Protein AF-A0A7S0P6E7-F1 (afdb_monomer)

pLDDT: mean 93.02, std 6.39, range [59.03, 98.88]

Foldseek 3Di:
DVVCVVVPHDDDDQDFPWDDWDKDWAADPVDPAIDIDTDAGDAGALVSLVVSLVSCLVCVVVAQEDEDAEDDHHNNLCNVVSNQVSCVVPLRHAYEYEYQPSCVNLQQSLNHQEYEYELVSLCVNQVHNDPLSSLVQQLPPRHSQVDQLRKYWYHHPQAWIKIAGNVRWIKTKHFDDADFRHLPCLSVQLVVQLRVQLSVVVVVCVVVVHDDDSVRSSVSSLLSSLLSSLRSRQCRNDPDRDGDPVSSVVRSVVMDMDIDDD

Sequence (262 aa):
EAMLDAVGVPCITQHVASATRVCTTLLSPDVDGGTEVIEPSGIVASDEVDALADAIEERLADFSGVALCGSSPPGAEGLYDKVVSRLGACDACTLLLDGVKQVEEVLSSGRLDVLKLNLMEVKALSRTESAAAAAELLFAEDGALRRRGAVLAITDGPRPALLFSSAQLAWRLHVPAVACVNAIGAGDVCTAIFLYELVRARCRSCQAGETLDEVEAGAQAADAFAWGLAAASARCGHEKPTFEREEVEELRASIRIERLHV

Solvent-accessible surface area (backbone atoms only — not comparable to full-atom values): 14490 Å² total; per-residue (Å²): 103,74,73,40,56,75,71,70,49,88,80,89,81,66,85,62,96,42,68,84,57,59,72,48,75,49,77,48,98,91,45,96,67,69,50,78,50,72,52,77,63,42,65,43,54,64,68,51,42,48,54,40,46,52,60,46,59,80,49,47,87,82,43,57,56,47,76,49,72,55,65,63,47,51,61,33,56,61,46,61,42,53,50,50,62,61,45,70,79,41,88,78,43,44,34,33,40,37,62,83,53,78,39,66,62,50,38,70,61,50,66,32,36,30,46,40,42,42,53,68,55,47,27,66,74,57,75,37,96,43,72,67,62,32,47,55,54,32,50,29,96,86,22,32,28,58,31,89,64,6,33,44,39,33,42,49,82,83,45,60,24,40,38,38,30,55,74,70,45,38,36,38,36,40,58,71,94,65,74,72,65,30,63,79,60,22,66,56,41,20,52,54,42,18,52,51,43,35,43,55,50,54,51,50,34,56,75,71,68,54,80,71,52,56,68,55,42,41,52,50,44,52,53,15,41,43,46,3,52,14,40,16,52,37,23,13,57,26,84,58,102,48,68,57,71,68,54,23,54,56,42,35,74,62,45,47,78,42,80,50,90,120

InterPro domains:
  IPR011611 Carbohydrate kinase PfkB [PF00294] (3-242)
  IPR017583 Tagatose/fructose phosphokinase [PTHR46566] (2-260)
  IPR029056 Ribokinase-like [G3DSA:3.40.1190.20] (1-261)
  IPR029056 Ribokinase-like [SSF53613] (2-258)

Radius of gyration: 18.53 Å; Cα contacts (8 Å, |Δi|>4): 460; chains: 1; bounding box: 48×41×48 Å

Structure (mmCIF, N/CA/C/O backbone):
data_AF-A0A7S0P6E7-F1
#
_entry.id   AF-A0A7S0P6E7-F1
#
loop_
_atom_site.group_PDB
_atom_site.id
_atom_site.type_symbol
_atom_site.label_atom_id
_atom_site.label_alt_id
_atom_site.label_comp_id
_atom_site.label_asym_id
_atom_site.label_entity_id
_atom_site.label_seq_id
_atom_site.pdbx_PDB_ins_code
_atom_site.Cartn_x
_atom_site.Cartn_y
_atom_site.Cartn_z
_atom_site.occupancy
_atom_site.B_iso_or_equiv
_atom_site.auth_seq_id
_atom_site.auth_comp_id
_atom_site.auth_asym_id
_atom_site.auth_atom_id
_atom_site.pdbx_PDB_model_num
ATOM 1 N N . GLU A 1 1 ? -2.643 -13.018 -17.842 1.00 80.94 1 GLU A N 1
ATOM 2 C CA . GLU A 1 1 ? -3.127 -14.319 -17.325 1.00 80.94 1 GLU A CA 1
ATOM 3 C C . GLU A 1 1 ? -2.048 -15.388 -17.308 1.00 80.94 1 GLU A C 1
ATOM 5 O O . GLU A 1 1 ? -1.549 -15.643 -16.227 1.00 80.94 1 GLU A O 1
ATOM 10 N N . ALA A 1 2 ? -1.567 -15.904 -18.449 1.00 86.75 2 ALA A N 1
ATOM 11 C CA . ALA A 1 2 ? -0.604 -17.023 -18.464 1.00 86.75 2 ALA A CA 1
ATOM 12 C C . ALA A 1 2 ? 0.635 -16.851 -17.552 1.00 86.75 2 ALA A C 1
ATOM 14 O O . ALA A 1 2 ? 1.101 -17.818 -16.957 1.00 86.75 2 ALA A O 1
ATOM 15 N N . MET A 1 3 ? 1.164 -15.628 -17.413 1.00 86.81 3 MET A N 1
ATOM 16 C CA . MET A 1 3 ? 2.271 -15.342 -16.486 1.00 86.81 3 MET A CA 1
ATOM 17 C C . MET A 1 3 ? 1.871 -15.447 -15.004 1.00 86.81 3 MET A C 1
ATOM 19 O O . MET A 1 3 ? 2.681 -15.908 -14.209 1.00 86.81 3 MET A O 1
ATOM 23 N N . LEU A 1 4 ? 0.651 -15.037 -14.638 1.00 89.00 4 LEU A N 1
ATOM 24 C CA . LEU A 1 4 ? 0.114 -15.137 -13.274 1.00 89.00 4 LEU A CA 1
ATOM 25 C C . LEU A 1 4 ? -0.245 -16.589 -12.933 1.00 89.00 4 LEU A C 1
ATOM 27 O O . LEU A 1 4 ? 0.097 -17.068 -11.854 1.00 89.00 4 LEU A O 1
ATOM 31 N N . ASP A 1 5 ? -0.835 -17.316 -13.884 1.00 89.44 5 ASP A N 1
ATOM 32 C CA . ASP A 1 5 ? -1.148 -18.739 -13.725 1.00 89.44 5 ASP A CA 1
ATOM 33 C C . ASP A 1 5 ? 0.122 -19.575 -13.529 1.00 89.44 5 ASP A C 1
ATOM 35 O O . ASP A 1 5 ? 0.162 -20.465 -12.681 1.00 89.44 5 ASP A O 1
ATOM 39 N N . ALA A 1 6 ? 1.194 -19.257 -14.266 1.00 90.38 6 ALA A N 1
ATOM 40 C CA . ALA A 1 6 ? 2.481 -19.941 -14.149 1.00 90.38 6 ALA A CA 1
ATOM 41 C C . ALA A 1 6 ? 3.120 -19.809 -12.756 1.00 90.38 6 ALA A C 1
ATOM 43 O O . ALA A 1 6 ? 3.895 -20.678 -12.361 1.00 90.38 6 ALA A O 1
ATOM 44 N N . VAL A 1 7 ? 2.791 -18.747 -12.013 1.00 88.12 7 VAL A N 1
ATOM 45 C CA . VAL A 1 7 ? 3.239 -18.533 -10.626 1.00 88.12 7 VAL A CA 1
ATOM 46 C C . VAL A 1 7 ? 2.155 -18.861 -9.593 1.00 88.12 7 VAL A C 1
ATOM 48 O O . VAL A 1 7 ? 2.354 -18.640 -8.402 1.00 88.12 7 VAL A O 1
ATOM 51 N N . GLY A 1 8 ? 1.018 -19.412 -10.030 1.00 91.50 8 GLY A N 1
ATOM 52 C CA . GLY A 1 8 ? -0.061 -19.866 -9.156 1.00 91.50 8 GLY A CA 1
ATOM 53 C C . GLY A 1 8 ? -0.821 -18.742 -8.453 1.00 91.50 8 GLY A C 1
ATOM 54 O O . GLY A 1 8 ? -1.354 -18.974 -7.370 1.00 91.50 8 GLY A O 1
ATOM 55 N N . VAL A 1 9 ? -0.866 -17.539 -9.034 1.00 90.44 9 VAL A N 1
ATOM 56 C CA . VAL A 1 9 ? -1.622 -16.402 -8.486 1.00 90.44 9 VAL A CA 1
ATOM 57 C C . VAL A 1 9 ? -3.033 -16.408 -9.080 1.00 90.44 9 VAL A C 1
ATOM 59 O O . VAL A 1 9 ? -3.179 -16.139 -10.274 1.00 90.44 9 VAL A O 1
ATOM 62 N N . PRO A 1 10 ? -4.084 -16.687 -8.281 1.00 91.69 10 PRO A N 1
ATOM 63 C CA . PRO A 1 10 ? -5.458 -16.614 -8.759 1.00 91.69 10 PRO A CA 1
ATOM 64 C C . PRO A 1 10 ? -5.792 -15.187 -9.191 1.00 91.69 10 PRO A C 1
ATOM 66 O O . PRO A 1 10 ? -5.456 -14.231 -8.491 1.00 91.69 10 PRO A O 1
ATOM 69 N N . CYS A 1 11 ? -6.482 -15.042 -10.319 1.00 92.31 11 CYS A N 1
ATOM 70 C CA . CYS A 1 11 ? -6.877 -13.742 -10.841 1.00 92.31 11 CYS A CA 1
ATOM 71 C C . CYS A 1 11 ? -8.393 -13.652 -11.042 1.00 92.31 11 CYS A C 1
ATOM 73 O O . CYS A 1 11 ? -9.050 -14.604 -11.460 1.00 92.31 11 CYS A O 1
ATOM 75 N N . ILE A 1 12 ? -8.938 -12.476 -10.738 1.00 91.88 12 ILE A N 1
ATOM 76 C CA . ILE A 1 12 ? -10.228 -12.017 -11.251 1.00 91.88 12 ILE A CA 1
ATOM 77 C C . ILE A 1 12 ? -9.863 -11.068 -12.388 1.00 91.88 12 ILE A C 1
ATOM 79 O O . ILE A 1 12 ? -9.149 -10.091 -12.168 1.00 91.88 12 ILE A O 1
ATOM 83 N N . THR A 1 13 ? -10.241 -11.397 -13.619 1.00 92.56 13 THR A N 1
ATOM 84 C CA . THR A 1 13 ? -9.886 -10.604 -14.801 1.00 92.56 13 THR A CA 1
ATOM 85 C C . THR A 1 13 ? -11.118 -10.376 -15.653 1.00 92.56 13 THR A C 1
ATOM 87 O O . THR A 1 13 ? -11.810 -11.322 -16.019 1.00 92.56 13 THR A O 1
ATOM 90 N N . GLN A 1 14 ? -11.369 -9.109 -15.973 1.00 94.31 14 GLN A N 1
ATOM 91 C CA . GLN A 1 14 ? -12.359 -8.708 -16.957 1.00 94.31 14 GLN A CA 1
ATOM 92 C C . GLN A 1 14 ? -11.635 -8.385 -18.261 1.00 94.31 14 GLN A C 1
ATOM 94 O O . GLN A 1 14 ? -10.800 -7.480 -18.310 1.00 94.31 14 GLN A O 1
ATOM 99 N N . HIS A 1 15 ? -11.946 -9.130 -19.318 1.00 94.81 15 HIS A N 1
ATOM 100 C CA . HIS A 1 15 ? -11.422 -8.827 -20.643 1.00 94.81 15 HIS A CA 1
ATOM 101 C C . HIS A 1 15 ? -12.110 -7.588 -21.208 1.00 94.81 15 HIS A C 1
ATOM 103 O O . HIS A 1 15 ? -13.328 -7.438 -21.098 1.00 94.81 15 HIS A O 1
ATOM 109 N N . VAL A 1 16 ? -11.313 -6.733 -21.837 1.00 95.19 16 VAL A N 1
ATOM 110 C CA . VAL A 1 16 ? -11.762 -5.484 -22.449 1.00 95.19 16 VAL A CA 1
ATOM 111 C C . VAL A 1 16 ? -11.394 -5.461 -23.929 1.00 95.19 16 VAL A C 1
ATOM 113 O O . VAL A 1 16 ? -10.490 -6.181 -24.361 1.00 95.19 16 VAL A O 1
ATOM 116 N N . ALA A 1 17 ? -12.072 -4.632 -24.718 1.00 95.19 17 ALA A N 1
ATOM 117 C CA . ALA A 1 17 ? -11.791 -4.495 -26.148 1.00 95.19 17 ALA A CA 1
ATOM 118 C C . ALA A 1 17 ? -10.399 -3.894 -26.432 1.00 95.19 17 ALA A C 1
ATOM 120 O O . ALA A 1 17 ? -9.771 -4.207 -27.447 1.00 95.19 17 ALA A O 1
ATOM 121 N N . SER A 1 18 ? -9.919 -3.021 -25.544 1.00 95.06 18 SER A N 1
ATOM 122 C CA . SER A 1 18 ? -8.606 -2.381 -25.646 1.00 95.06 18 SER A CA 1
ATOM 123 C C . SER A 1 18 ? -7.460 -3.352 -25.338 1.00 95.06 18 SER A C 1
ATOM 125 O O . SER A 1 18 ? -7.520 -4.136 -24.396 1.00 95.06 18 SER A O 1
ATOM 127 N N . ALA A 1 19 ? -6.363 -3.265 -26.094 1.00 93.88 19 ALA A N 1
ATOM 128 C CA . ALA A 1 19 ? -5.175 -4.067 -25.814 1.00 93.88 19 ALA A CA 1
ATOM 129 C C . ALA A 1 19 ? -4.494 -3.636 -24.502 1.00 93.88 19 ALA A C 1
ATOM 131 O O . ALA A 1 19 ? -4.418 -2.446 -24.183 1.00 93.88 19 ALA A O 1
ATOM 132 N N . THR A 1 20 ? -3.944 -4.603 -23.764 1.00 93.88 20 THR A N 1
ATOM 133 C CA . THR A 1 20 ? -3.060 -4.322 -22.628 1.00 93.88 20 THR A CA 1
ATOM 134 C C . THR A 1 20 ? -1.811 -3.597 -23.126 1.00 93.88 20 THR A C 1
ATOM 136 O O . THR A 1 20 ? -1.111 -4.104 -24.001 1.00 93.88 20 THR A O 1
ATOM 139 N N . ARG A 1 21 ? -1.534 -2.417 -22.563 1.00 94.50 21 ARG A N 1
ATOM 140 C CA . ARG A 1 21 ? -0.343 -1.623 -22.892 1.00 94.50 21 ARG A CA 1
ATOM 141 C C . ARG A 1 21 ? 0.952 -2.367 -22.566 1.00 94.50 21 ARG A C 1
ATOM 143 O O . ARG A 1 21 ? 0.992 -3.173 -21.634 1.00 94.50 21 ARG A O 1
ATOM 150 N N . VAL A 1 22 ? 2.030 -2.004 -23.250 1.00 93.50 22 VAL A N 1
ATOM 151 C CA . VAL A 1 22 ? 3.382 -2.459 -22.925 1.00 93.50 22 VAL A CA 1
ATOM 152 C C . VAL A 1 22 ? 4.164 -1.341 -22.232 1.00 93.50 22 VAL A C 1
ATOM 154 O O . VAL A 1 22 ? 4.230 -0.205 -22.701 1.00 93.50 22 VAL A O 1
ATOM 157 N N . CYS A 1 23 ? 4.791 -1.676 -21.106 1.00 91.31 23 CYS A N 1
ATOM 158 C CA . CYS A 1 23 ? 5.804 -0.838 -20.470 1.00 91.31 23 CYS A CA 1
ATOM 159 C C . CYS A 1 23 ? 7.173 -1.466 -20.730 1.00 91.31 23 CYS A C 1
ATOM 161 O O . CYS A 1 23 ? 7.409 -2.613 -20.353 1.00 91.31 23 CYS A O 1
ATOM 163 N N . THR A 1 24 ? 8.070 -0.726 -21.378 1.00 90.44 24 THR A N 1
ATOM 164 C CA . THR A 1 24 ? 9.441 -1.179 -21.637 1.00 90.44 24 THR A CA 1
ATOM 165 C C . THR A 1 24 ? 10.395 -0.500 -20.667 1.00 90.44 24 THR A C 1
ATOM 167 O O . THR A 1 24 ? 10.563 0.717 -20.713 1.00 90.44 24 THR A O 1
ATOM 170 N N . THR A 1 25 ? 11.051 -1.289 -19.820 1.00 85.56 25 THR A N 1
ATOM 171 C CA . THR A 1 25 ? 12.130 -0.818 -18.948 1.00 85.56 25 THR A CA 1
ATOM 172 C C . THR A 1 25 ? 13.480 -1.068 -19.611 1.00 85.56 25 THR A C 1
ATOM 174 O O . THR A 1 25 ? 13.831 -2.205 -19.921 1.00 85.56 25 THR A O 1
ATOM 177 N N . LEU A 1 26 ? 14.255 -0.004 -19.794 1.00 84.94 26 LEU A N 1
ATOM 178 C CA . LEU A 1 26 ? 15.626 -0.051 -20.283 1.00 84.94 26 LEU A CA 1
ATOM 179 C C . LEU A 1 26 ? 16.580 0.030 -19.087 1.00 84.94 26 LEU A C 1
ATOM 181 O O . LEU A 1 26 ? 16.618 1.048 -18.392 1.00 84.94 26 LEU A O 1
ATOM 185 N N . LEU A 1 27 ? 17.331 -1.047 -18.859 1.00 81.19 27 LEU A N 1
ATOM 186 C CA . LEU A 1 27 ? 18.362 -1.144 -17.826 1.00 81.19 27 LEU A CA 1
ATOM 187 C C . LEU A 1 27 ? 19.746 -1.051 -18.477 1.00 81.19 27 LEU A C 1
ATOM 189 O O . LEU A 1 27 ? 19.975 -1.641 -19.534 1.00 81.19 27 LEU A O 1
ATOM 193 N N . SER A 1 28 ? 20.665 -0.320 -17.848 1.00 82.25 28 SER A N 1
ATOM 194 C CA . SER A 1 28 ? 22.065 -0.224 -18.268 1.00 82.25 28 SER A CA 1
ATOM 195 C C . SER A 1 28 ? 22.974 -0.433 -17.058 1.00 82.25 28 SER A C 1
ATOM 197 O O . SER A 1 28 ? 22.719 0.178 -16.025 1.00 82.25 28 SER A O 1
ATOM 199 N N . PRO A 1 29 ? 24.044 -1.239 -17.158 1.00 76.44 29 PRO A N 1
ATOM 200 C CA . PRO A 1 29 ? 25.005 -1.391 -16.067 1.00 76.44 29 PRO A CA 1
ATOM 201 C C . PRO A 1 29 ? 25.841 -0.123 -15.822 1.00 76.44 29 PRO A C 1
ATOM 203 O O . PRO A 1 29 ? 26.411 0.025 -14.747 1.00 76.44 29 PRO A O 1
ATOM 206 N N . ASP A 1 30 ? 25.913 0.783 -16.804 1.00 81.50 30 ASP A N 1
ATOM 207 C CA . ASP A 1 30 ? 26.740 1.998 -16.752 1.00 81.50 30 ASP A CA 1
ATOM 208 C C . ASP A 1 30 ? 25.962 3.249 -16.298 1.00 81.50 30 ASP A C 1
ATOM 210 O O . ASP A 1 30 ? 26.532 4.339 -16.212 1.00 81.50 30 ASP A O 1
ATOM 214 N N . VAL A 1 31 ? 24.651 3.127 -16.063 1.00 73.69 31 VAL A N 1
ATOM 215 C CA . VAL A 1 31 ? 23.780 4.236 -15.653 1.00 73.69 31 VAL A CA 1
ATOM 216 C C . VAL A 1 31 ? 22.973 3.803 -14.442 1.00 73.69 31 VAL A C 1
ATOM 218 O O . VAL A 1 31 ? 22.249 2.814 -14.503 1.00 73.69 31 VAL A O 1
ATOM 221 N N . ASP A 1 32 ? 23.060 4.572 -13.359 1.00 68.19 32 ASP A N 1
ATOM 222 C CA . ASP A 1 32 ? 22.234 4.332 -12.181 1.00 68.19 32 ASP A CA 1
ATOM 223 C C . ASP A 1 32 ? 20.747 4.536 -12.521 1.00 68.19 32 ASP A C 1
ATOM 225 O O . ASP A 1 32 ? 20.331 5.605 -12.979 1.00 68.19 32 ASP A O 1
ATOM 229 N N . GLY A 1 33 ? 19.937 3.509 -12.259 1.00 68.44 33 GLY A N 1
ATOM 230 C CA . GLY A 1 33 ? 18.489 3.519 -12.472 1.00 68.44 33 GLY A CA 1
ATOM 231 C C . GLY A 1 33 ? 18.026 2.896 -13.797 1.00 68.44 33 GLY A C 1
ATOM 232 O O . GLY A 1 33 ? 18.798 2.317 -14.555 1.00 68.44 33 GLY A O 1
ATOM 233 N N . GLY A 1 34 ? 16.717 2.984 -14.055 1.00 77.56 34 GLY A N 1
ATOM 234 C CA . GLY A 1 34 ? 16.075 2.485 -15.274 1.00 77.56 34 GLY A CA 1
ATOM 235 C C . GLY A 1 34 ? 15.306 3.589 -15.996 1.00 77.56 34 GLY A C 1
ATOM 236 O O . GLY A 1 34 ? 14.763 4.490 -15.359 1.00 77.56 34 GLY A O 1
ATOM 237 N N . THR A 1 35 ? 15.253 3.528 -17.328 1.00 84.25 35 THR A N 1
ATOM 238 C CA . THR A 1 35 ? 14.373 4.392 -18.137 1.00 84.25 35 THR A CA 1
ATOM 239 C C . THR A 1 35 ? 13.127 3.613 -18.534 1.00 84.25 35 THR A C 1
ATOM 241 O O . THR A 1 35 ? 13.242 2.527 -19.097 1.00 84.25 35 THR A O 1
ATOM 244 N N . GLU A 1 36 ? 11.943 4.168 -18.285 1.00 86.94 36 GLU A N 1
ATOM 245 C CA . GLU A 1 36 ? 10.673 3.541 -18.656 1.00 86.94 36 GLU A CA 1
ATOM 246 C C . GLU A 1 36 ? 10.039 4.227 -19.867 1.00 86.94 36 GLU A C 1
ATOM 248 O O . GLU A 1 36 ? 9.848 5.444 -19.896 1.00 86.94 36 GLU A O 1
ATOM 253 N N . VAL A 1 37 ? 9.677 3.424 -20.865 1.00 91.38 37 VAL A N 1
ATOM 254 C CA . VAL A 1 37 ? 8.839 3.828 -21.995 1.00 91.38 37 VAL A CA 1
ATOM 255 C C . VAL A 1 37 ? 7.470 3.190 -21.798 1.00 91.38 37 VAL A C 1
ATOM 257 O O . VAL A 1 37 ? 7.318 1.976 -21.929 1.00 91.38 37 VAL A O 1
ATOM 260 N N . ILE A 1 38 ? 6.489 4.013 -21.434 1.00 91.94 38 ILE A N 1
ATOM 261 C CA . ILE A 1 38 ? 5.144 3.582 -21.041 1.00 91.94 38 ILE A CA 1
ATOM 262 C C . ILE A 1 38 ? 4.177 3.897 -22.183 1.00 91.94 38 ILE A C 1
ATOM 264 O O . ILE A 1 38 ? 3.951 5.068 -22.497 1.00 91.94 38 ILE A O 1
ATOM 268 N N . GLU A 1 39 ? 3.586 2.870 -22.791 1.00 94.00 39 GLU A N 1
ATOM 269 C CA . GLU A 1 39 ? 2.498 3.069 -23.748 1.00 94.00 39 GLU A CA 1
ATOM 270 C C . GLU A 1 39 ? 1.240 3.627 -23.054 1.00 94.00 39 GLU A C 1
ATOM 272 O O . GLU A 1 39 ? 0.955 3.303 -21.892 1.00 94.00 39 GLU A O 1
ATOM 277 N N . PRO A 1 40 ? 0.449 4.470 -23.740 1.00 91.56 40 PRO A N 1
ATOM 278 C CA . PRO A 1 40 ? -0.834 4.898 -23.207 1.00 91.56 40 PRO A CA 1
ATOM 279 C C . PRO A 1 40 ? -1.783 3.699 -23.086 1.00 91.56 40 PRO A C 1
ATOM 281 O O . PRO A 1 40 ? -1.838 2.840 -23.964 1.00 91.56 40 PRO A O 1
ATOM 284 N N . SER A 1 41 ? -2.558 3.655 -22.004 1.00 93.81 41 SER A N 1
ATOM 285 C CA . SER A 1 41 ? -3.641 2.678 -21.872 1.00 93.81 41 SER A CA 1
ATOM 286 C C . SER A 1 41 ? -4.767 2.993 -22.859 1.00 93.81 41 SER A C 1
ATOM 288 O O . SER A 1 41 ? -5.080 4.163 -23.091 1.00 93.81 41 SER A O 1
ATOM 290 N N . GLY A 1 42 ? -5.399 1.954 -23.410 1.00 94.19 42 GLY A N 1
ATOM 291 C CA . GLY A 1 42 ? -6.646 2.108 -24.157 1.00 94.19 42 GLY A CA 1
ATOM 292 C C . GLY A 1 42 ? -7.813 2.526 -23.256 1.00 94.19 42 GLY A C 1
ATOM 293 O O . GLY A 1 42 ? -7.730 2.425 -22.031 1.00 94.19 42 GLY A O 1
ATOM 294 N N . ILE A 1 43 ? -8.893 3.005 -23.876 1.00 96.12 43 ILE A N 1
ATOM 295 C CA . ILE A 1 43 ? -10.126 3.372 -23.170 1.00 96.12 43 ILE A CA 1
ATOM 296 C C . ILE A 1 43 ? -10.870 2.092 -22.776 1.00 96.12 43 ILE A C 1
ATOM 298 O O . ILE A 1 43 ? -10.973 1.167 -23.586 1.00 96.12 43 ILE A O 1
ATOM 302 N N . VAL A 1 44 ? -11.385 2.059 -21.551 1.00 97.12 44 VAL A N 1
ATOM 303 C CA . VAL A 1 44 ? -12.243 0.992 -21.025 1.00 97.12 44 VAL A CA 1
ATOM 304 C C . VAL A 1 44 ? -13.694 1.469 -21.043 1.00 97.12 44 VAL A C 1
ATOM 306 O O . VAL A 1 44 ? -13.977 2.618 -20.698 1.00 97.12 44 VAL A O 1
ATOM 309 N N . ALA A 1 45 ? -14.612 0.619 -21.493 1.00 96.69 45 ALA A N 1
ATOM 310 C CA . ALA A 1 45 ? -16.031 0.942 -21.538 1.00 96.69 45 ALA A CA 1
ATOM 311 C C . ALA A 1 45 ? -16.685 0.796 -20.152 1.00 96.69 45 ALA A C 1
ATOM 313 O O . ALA A 1 45 ? -16.238 0.024 -19.308 1.00 96.69 45 ALA A O 1
ATOM 314 N N . SER A 1 46 ? -17.761 1.546 -19.898 1.00 95.50 46 SER A N 1
ATOM 315 C CA . SER A 1 46 ? -18.412 1.551 -18.577 1.00 95.50 46 SER A CA 1
ATOM 316 C C . SER A 1 46 ? -18.960 0.180 -18.174 1.00 95.50 46 SER A C 1
ATOM 318 O O . SER A 1 46 ? -18.893 -0.173 -17.004 1.00 95.50 46 SER A O 1
ATOM 320 N N . ASP A 1 47 ? -19.495 -0.585 -19.124 1.00 96.06 47 ASP A N 1
ATOM 321 C CA . ASP A 1 47 ? -20.013 -1.937 -18.898 1.00 96.06 47 ASP A CA 1
ATOM 322 C C . ASP A 1 47 ? -18.894 -2.936 -18.572 1.00 96.06 47 ASP A C 1
ATOM 324 O O . ASP A 1 47 ? -19.077 -3.818 -17.738 1.00 96.06 47 ASP A O 1
ATOM 328 N N . GLU A 1 48 ? -17.709 -2.761 -19.161 1.00 96.56 48 GLU A N 1
ATOM 329 C CA . GLU A 1 48 ? -16.507 -3.514 -18.790 1.00 96.56 48 GLU A CA 1
ATOM 330 C C . GLU A 1 48 ? -16.055 -3.184 -17.355 1.00 96.56 48 GLU A C 1
ATOM 332 O O . GLU A 1 48 ? -15.670 -4.076 -16.601 1.00 96.56 48 GLU A O 1
ATOM 337 N N . VAL A 1 49 ? -16.131 -1.916 -16.938 1.00 95.88 49 VAL A N 1
ATOM 338 C CA . VAL A 1 49 ? -15.833 -1.515 -15.550 1.00 95.88 49 VAL A CA 1
ATOM 339 C C . VAL A 1 49 ? -16.838 -2.124 -14.575 1.00 95.88 49 VAL A C 1
ATOM 341 O O . VAL A 1 49 ? -16.438 -2.637 -13.528 1.00 95.88 49 VAL A O 1
ATOM 344 N N . ASP A 1 50 ? -18.127 -2.077 -14.917 1.00 94.94 50 ASP A N 1
ATOM 345 C CA . ASP A 1 50 ? -19.203 -2.645 -14.103 1.00 94.94 50 ASP A CA 1
ATOM 346 C C . ASP A 1 50 ? -19.024 -4.158 -13.931 1.00 94.94 50 ASP A C 1
ATOM 348 O O . ASP A 1 50 ? -19.062 -4.652 -12.807 1.00 94.94 50 ASP A O 1
ATOM 352 N N . ALA A 1 51 ? -18.704 -4.879 -15.008 1.00 95.81 51 ALA A N 1
ATOM 353 C CA . ALA A 1 51 ? -18.468 -6.319 -14.953 1.00 95.81 51 ALA A CA 1
ATOM 354 C C . ALA A 1 51 ? -17.299 -6.704 -14.024 1.00 95.81 51 ALA A C 1
ATOM 356 O O . ALA A 1 51 ? -17.396 -7.682 -13.280 1.00 95.81 51 ALA A O 1
ATOM 357 N N . LEU A 1 52 ? -16.207 -5.926 -14.013 1.00 95.69 52 LEU A N 1
ATOM 358 C CA . LEU A 1 52 ? -15.108 -6.156 -13.069 1.00 95.69 52 LEU A CA 1
ATOM 359 C C . LEU A 1 52 ? -15.529 -5.864 -11.623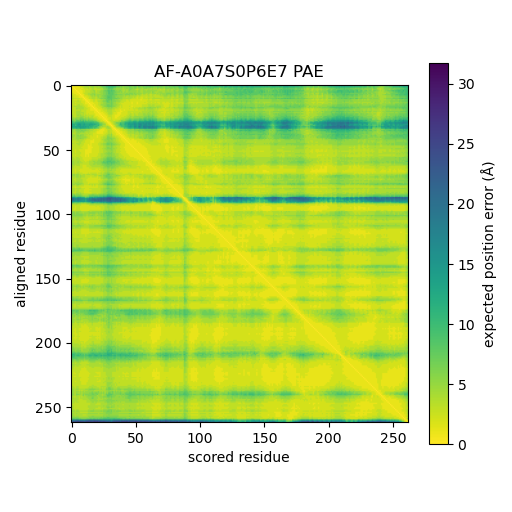 1.00 95.69 52 LEU A C 1
ATOM 361 O O . LEU A 1 52 ? -15.160 -6.612 -10.718 1.00 95.69 52 LEU A O 1
ATOM 365 N N . ALA A 1 53 ? -16.281 -4.785 -11.398 1.00 94.06 53 ALA A N 1
ATOM 366 C CA . ALA A 1 53 ? -16.761 -4.424 -10.069 1.00 94.06 53 ALA A CA 1
ATOM 367 C C . ALA A 1 53 ? -17.691 -5.504 -9.489 1.00 94.06 53 ALA A C 1
ATOM 369 O O . ALA A 1 53 ? -17.508 -5.893 -8.334 1.00 94.06 53 ALA A O 1
ATOM 370 N N . ASP A 1 54 ? -18.609 -6.037 -10.297 1.00 94.12 54 ASP A N 1
ATOM 371 C CA . ASP A 1 54 ? -19.515 -7.122 -9.905 1.00 94.12 54 ASP A CA 1
ATOM 372 C C . ASP A 1 54 ? -18.730 -8.408 -9.578 1.00 94.12 54 ASP A C 1
ATOM 374 O O . ASP A 1 54 ? -18.946 -9.031 -8.538 1.00 94.12 54 ASP A O 1
ATOM 378 N N . ALA A 1 55 ? -17.734 -8.767 -10.398 1.00 94.62 55 ALA A N 1
ATOM 379 C CA . ALA A 1 55 ? -16.884 -9.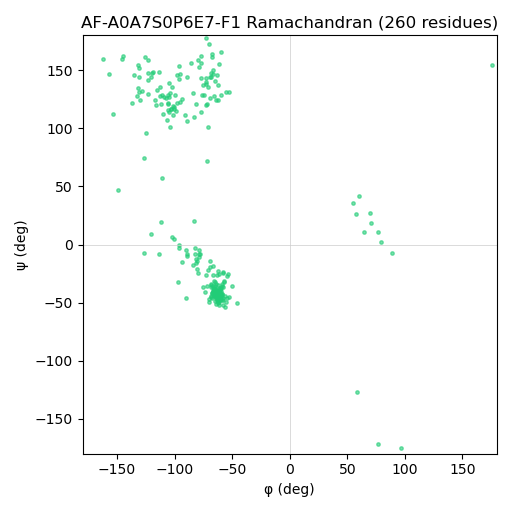934 -10.146 1.00 94.62 55 ALA A CA 1
ATOM 380 C C . ALA A 1 55 ? -16.042 -9.805 -8.859 1.00 94.62 55 ALA A C 1
ATOM 382 O O . ALA A 1 55 ? -15.782 -10.800 -8.176 1.00 94.62 55 ALA A O 1
ATOM 383 N N . ILE A 1 56 ? -15.605 -8.588 -8.515 1.00 93.00 56 ILE A N 1
ATOM 384 C CA . ILE A 1 56 ? -14.935 -8.305 -7.238 1.00 93.00 56 ILE A CA 1
ATOM 385 C C . ILE A 1 56 ? -15.927 -8.446 -6.079 1.00 93.00 56 ILE A C 1
ATOM 387 O O . ILE A 1 56 ? -15.594 -9.071 -5.071 1.00 93.00 56 ILE A O 1
ATOM 391 N N . GLU A 1 57 ? -17.137 -7.895 -6.213 1.00 90.19 57 GLU A N 1
ATOM 392 C CA . GLU A 1 57 ? -18.182 -7.940 -5.185 1.00 90.19 57 GLU A CA 1
ATOM 393 C C . GLU A 1 57 ? -18.523 -9.379 -4.775 1.00 90.19 57 GLU A C 1
ATOM 395 O O . GLU A 1 57 ? -18.558 -9.677 -3.580 1.00 90.19 57 GLU A O 1
ATOM 400 N N . GLU A 1 58 ? -18.669 -10.291 -5.740 1.00 91.75 58 GLU A N 1
ATOM 401 C CA . GLU A 1 58 ? -18.971 -11.710 -5.492 1.00 91.75 58 GLU A CA 1
ATOM 402 C C . GLU A 1 58 ? -17.942 -12.419 -4.599 1.00 91.75 58 GLU A C 1
ATOM 404 O O . GLU A 1 58 ? -18.256 -13.423 -3.956 1.00 91.75 58 GLU A O 1
ATOM 409 N N . ARG A 1 59 ? -16.704 -11.919 -4.563 1.00 90.94 59 ARG A N 1
ATOM 410 C CA . ARG A 1 59 ? -15.576 -12.546 -3.861 1.00 90.94 59 ARG A CA 1
ATOM 411 C C . ARG A 1 59 ? -15.081 -11.733 -2.677 1.00 90.94 59 ARG A C 1
ATOM 413 O O . ARG A 1 59 ? -14.262 -12.225 -1.911 1.00 90.94 59 ARG A O 1
ATOM 420 N N . LEU A 1 60 ? -15.575 -10.511 -2.493 1.00 88.31 60 LEU A N 1
ATOM 421 C CA . LEU A 1 60 ? -15.050 -9.561 -1.513 1.00 88.31 60 LEU A CA 1
ATOM 422 C C . LEU A 1 60 ? -15.106 -10.095 -0.074 1.00 88.31 60 LEU A C 1
ATOM 424 O O . LEU A 1 60 ? -14.206 -9.832 0.719 1.00 88.31 60 LEU A O 1
ATOM 428 N N . ALA A 1 61 ? -16.133 -10.888 0.244 1.00 87.94 61 ALA A N 1
ATOM 429 C CA . ALA A 1 61 ? -16.302 -11.522 1.551 1.00 87.94 61 ALA A CA 1
ATOM 430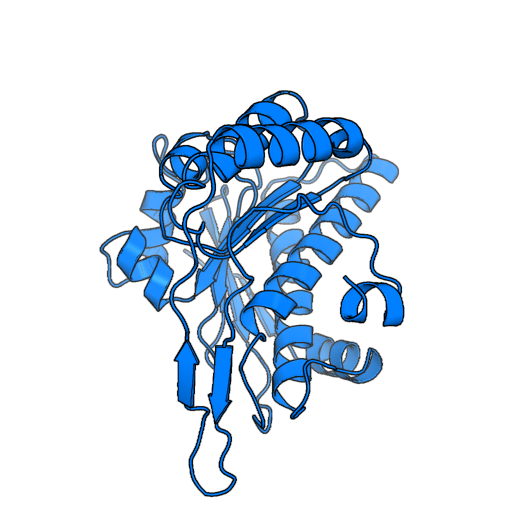 C C . ALA A 1 61 ? -15.232 -12.585 1.873 1.00 87.94 61 ALA A C 1
ATOM 432 O O . ALA A 1 61 ? -15.034 -12.902 3.046 1.00 87.94 61 ALA A O 1
ATOM 433 N N . ASP A 1 62 ? -14.524 -13.105 0.865 1.00 90.25 62 ASP A N 1
ATOM 434 C CA . ASP A 1 62 ? -13.438 -14.076 1.041 1.00 90.25 62 ASP A CA 1
ATOM 435 C C . ASP A 1 62 ? -12.123 -13.407 1.494 1.00 90.25 62 ASP A C 1
ATOM 437 O O . ASP A 1 62 ? -11.170 -14.099 1.863 1.00 90.25 62 ASP A O 1
ATOM 441 N N . PHE A 1 63 ? -12.043 -12.070 1.459 1.00 92.00 63 PHE A N 1
ATOM 442 C CA . PHE A 1 63 ? -10.808 -11.321 1.686 1.00 92.00 63 PHE A CA 1
ATOM 443 C C . PHE A 1 63 ? -10.854 -10.457 2.949 1.00 92.00 63 PHE A C 1
ATOM 445 O O . PHE A 1 63 ? -11.757 -9.652 3.169 1.00 92.00 63 PHE A O 1
ATOM 452 N N . SER A 1 64 ? -9.786 -10.543 3.741 1.00 93.88 64 SER A N 1
ATOM 453 C CA . SER A 1 64 ? -9.586 -9.703 4.931 1.00 93.88 64 SER A CA 1
ATOM 454 C C . SER A 1 64 ? -8.844 -8.391 4.638 1.00 93.88 64 SER A C 1
ATOM 456 O O . SER A 1 64 ? -8.675 -7.563 5.535 1.00 93.88 64 SER A O 1
ATOM 458 N N . GLY A 1 65 ? -8.386 -8.183 3.401 1.00 95.62 65 GLY A N 1
ATOM 459 C CA . GLY A 1 65 ? -7.743 -6.944 2.978 1.00 95.62 65 GLY A CA 1
ATOM 460 C C . GLY A 1 65 ? -7.807 -6.726 1.471 1.00 95.62 65 GLY A C 1
ATOM 461 O O . GLY A 1 65 ? -7.748 -7.683 0.702 1.00 95.62 65 GLY A O 1
ATOM 462 N N . VAL A 1 66 ? -7.904 -5.459 1.069 1.00 96.31 66 VAL A N 1
ATOM 463 C CA . VAL A 1 66 ? -7.939 -4.997 -0.322 1.00 96.31 66 VAL A CA 1
ATOM 464 C C . VAL A 1 66 ? -6.940 -3.857 -0.488 1.00 96.31 66 VAL A C 1
ATOM 466 O O . VAL A 1 66 ? -6.937 -2.914 0.302 1.00 96.31 66 VAL A O 1
ATOM 469 N N . ALA A 1 67 ? -6.110 -3.936 -1.528 1.00 97.56 67 ALA A N 1
ATOM 470 C CA . ALA A 1 67 ? -5.238 -2.848 -1.956 1.00 97.56 67 ALA A CA 1
ATOM 471 C C . ALA A 1 67 ? -5.723 -2.291 -3.299 1.00 97.56 67 ALA A C 1
ATOM 473 O O . ALA A 1 67 ? -5.922 -3.050 -4.248 1.00 97.56 67 ALA A O 1
ATOM 474 N N . LEU A 1 68 ? -5.892 -0.974 -3.377 1.00 97.31 68 LEU A N 1
ATOM 475 C CA . LEU A 1 68 ? -6.132 -0.241 -4.618 1.00 97.31 68 LEU A CA 1
ATOM 476 C C . LEU A 1 68 ? -4.807 0.401 -5.040 1.00 97.31 68 LEU A C 1
ATOM 478 O O . LEU A 1 68 ? -4.311 1.285 -4.341 1.00 97.31 68 LEU A O 1
ATOM 482 N N . CYS A 1 69 ? -4.215 -0.071 -6.139 1.00 96.25 69 CYS A N 1
ATOM 483 C CA . CYS A 1 69 ? -2.835 0.257 -6.505 1.00 96.25 69 CYS A CA 1
ATOM 484 C C . CYS A 1 69 ? -2.735 0.884 -7.896 1.00 96.25 69 CYS A C 1
ATOM 486 O O . CYS A 1 69 ? -3.198 0.318 -8.886 1.00 96.25 69 CYS A O 1
ATOM 488 N N . GLY A 1 70 ? -2.050 2.020 -7.987 1.00 92.75 70 GLY A N 1
ATOM 489 C CA . GLY A 1 70 ? -1.827 2.727 -9.242 1.00 92.75 70 GLY A CA 1
ATOM 490 C C . GLY A 1 70 ? -3.047 3.511 -9.730 1.00 92.75 70 GLY A C 1
ATOM 491 O O . GLY A 1 70 ? -4.036 3.692 -9.021 1.00 92.75 70 GLY A O 1
ATOM 492 N N . SER A 1 71 ? -2.944 4.024 -10.957 1.00 90.81 71 SER A N 1
ATOM 493 C CA . SER A 1 71 ? -3.979 4.838 -11.602 1.00 90.81 71 SER A CA 1
ATOM 494 C C . SER A 1 71 ? -4.882 4.013 -12.514 1.00 90.81 71 SER A C 1
ATOM 496 O O . SER A 1 71 ? -4.376 3.188 -13.282 1.00 90.81 71 SER A O 1
ATOM 498 N N . SER A 1 72 ? -6.174 4.335 -12.537 1.00 92.06 72 SER A N 1
ATOM 499 C CA . SER A 1 72 ? -7.110 3.764 -13.506 1.00 92.06 72 SER A CA 1
ATOM 500 C C . SER A 1 72 ? -6.759 4.141 -14.954 1.00 92.06 72 SER A C 1
ATOM 502 O O . SER A 1 72 ? -6.255 5.242 -15.214 1.00 92.06 72 SER A O 1
ATOM 504 N N . PRO A 1 73 ? -6.996 3.240 -15.926 1.00 93.56 73 PRO A N 1
ATOM 505 C CA . PRO A 1 73 ? -6.966 3.607 -17.334 1.00 93.56 73 PRO A CA 1
ATOM 506 C C . PRO A 1 73 ? -8.136 4.548 -17.678 1.00 93.56 73 PRO A C 1
ATOM 508 O O . PRO A 1 73 ? -9.127 4.586 -16.942 1.00 93.56 73 PRO A O 1
ATOM 511 N N . PRO A 1 74 ? -8.053 5.279 -18.806 1.00 94.38 74 PRO A N 1
ATOM 512 C CA . PRO A 1 74 ? -9.145 6.130 -19.267 1.00 94.38 74 PRO A CA 1
ATOM 513 C C . PRO A 1 74 ? -10.474 5.365 -19.360 1.00 94.38 74 PRO A C 1
ATOM 515 O O . PRO A 1 74 ? -10.521 4.291 -19.960 1.00 94.38 74 PRO A O 1
ATOM 518 N N . GLY A 1 75 ? -11.547 5.923 -18.802 1.00 95.06 75 GLY A N 1
ATOM 519 C CA . GLY A 1 75 ? -12.881 5.308 -18.772 1.00 95.06 75 GLY A CA 1
ATOM 520 C C . GLY A 1 75 ? -13.149 4.406 -17.560 1.00 95.06 75 GLY A C 1
ATOM 521 O O . GLY A 1 75 ? -14.291 3.999 -17.356 1.00 95.06 75 GLY A O 1
ATOM 522 N N . ALA A 1 76 ? -12.136 4.127 -16.728 1.00 95.38 76 ALA A N 1
ATOM 523 C CA . ALA A 1 76 ? -12.252 3.319 -15.509 1.00 95.38 76 ALA A CA 1
ATOM 524 C C . ALA A 1 76 ? -12.049 4.119 -14.208 1.00 95.38 76 ALA A C 1
ATOM 526 O O . ALA A 1 76 ? -11.778 3.545 -13.150 1.00 95.38 76 ALA A O 1
ATOM 527 N N . GLU A 1 77 ? -12.186 5.443 -14.258 1.00 92.44 77 GLU A N 1
ATOM 528 C CA . GLU A 1 77 ? -12.001 6.348 -13.115 1.00 92.44 77 GLU A CA 1
ATOM 529 C C . GLU A 1 77 ? -12.921 5.985 -11.931 1.00 92.44 77 GLU A C 1
ATOM 531 O O . GLU A 1 77 ? -12.536 6.123 -10.775 1.00 92.44 77 GLU A O 1
ATOM 536 N N . GLY A 1 78 ? -14.122 5.465 -12.208 1.00 91.44 78 GLY A N 1
ATOM 537 C CA . GLY A 1 78 ? -15.102 5.072 -11.188 1.00 91.44 78 GLY A CA 1
ATOM 538 C C . GLY A 1 78 ? -14.895 3.683 -10.569 1.00 91.44 78 GLY A C 1
ATOM 539 O O . GLY A 1 78 ? -15.668 3.300 -9.693 1.00 91.44 78 GLY A O 1
ATOM 540 N N . LEU A 1 79 ? -13.900 2.899 -11.008 1.00 94.50 79 LEU A N 1
ATOM 541 C CA . LEU A 1 79 ? -13.713 1.523 -10.523 1.00 94.50 79 LEU A CA 1
ATOM 542 C C . LEU A 1 79 ? -13.437 1.479 -9.015 1.00 94.50 79 LEU A C 1
ATOM 544 O O . LEU A 1 79 ? -14.044 0.692 -8.292 1.00 94.50 79 LEU A O 1
ATOM 548 N N . TYR A 1 80 ? -12.532 2.330 -8.531 1.00 95.12 80 TYR A N 1
ATOM 549 C CA . TYR A 1 80 ? -12.164 2.348 -7.116 1.00 95.12 80 TYR A CA 1
ATOM 550 C C . TYR A 1 80 ? -13.319 2.794 -6.222 1.00 95.12 80 TYR A C 1
ATOM 552 O O . TYR A 1 80 ? -13.534 2.179 -5.182 1.00 95.12 80 TYR A O 1
ATOM 560 N N . ASP A 1 81 ? -14.102 3.787 -6.646 1.00 92.00 81 ASP A N 1
ATOM 561 C CA . ASP A 1 81 ? -15.320 4.198 -5.939 1.00 92.00 81 ASP A CA 1
ATOM 562 C C . ASP A 1 81 ? -16.303 3.024 -5.798 1.00 92.00 81 ASP A C 1
ATOM 564 O O . ASP A 1 81 ? -16.732 2.689 -4.692 1.00 92.00 81 ASP A O 1
ATOM 568 N N . LYS A 1 82 ? -16.561 2.291 -6.892 1.00 92.19 82 LYS A N 1
ATOM 569 C CA . LYS A 1 82 ? -17.413 1.092 -6.854 1.00 92.19 82 LYS A CA 1
ATOM 570 C C . LYS A 1 82 ? -16.910 0.082 -5.821 1.00 92.19 82 LYS A C 1
ATOM 572 O O . LYS A 1 82 ? -17.695 -0.322 -4.964 1.00 92.19 82 LYS A O 1
ATOM 577 N N . VAL A 1 83 ? -15.620 -0.263 -5.829 1.00 92.12 83 VAL A N 1
ATOM 578 C CA . VAL A 1 83 ? -15.036 -1.208 -4.857 1.00 92.12 83 VAL A CA 1
ATOM 579 C C . VAL A 1 83 ? -15.174 -0.698 -3.417 1.00 92.12 83 VAL A C 1
ATOM 581 O O . VAL A 1 83 ? -15.600 -1.443 -2.532 1.00 92.12 83 VAL A O 1
ATOM 584 N N . VAL A 1 84 ? -14.873 0.578 -3.166 1.00 92.25 84 VAL A N 1
ATOM 585 C CA . VAL A 1 84 ? -14.972 1.182 -1.829 1.00 92.25 84 VAL A CA 1
ATOM 586 C C . VAL A 1 84 ? -16.414 1.215 -1.327 1.00 92.25 84 VAL A C 1
ATOM 588 O O . VAL A 1 84 ? -16.659 0.883 -0.166 1.00 92.25 84 VAL A O 1
ATOM 591 N N . SER A 1 85 ? -17.380 1.527 -2.194 1.00 89.56 85 SER A N 1
ATOM 592 C CA . SER A 1 85 ? -18.805 1.517 -1.847 1.00 89.56 85 SER A CA 1
ATOM 593 C C . SER A 1 85 ? -19.275 0.136 -1.368 1.00 89.56 85 SER A C 1
ATOM 595 O O . SER A 1 85 ? -20.068 0.046 -0.430 1.00 89.56 85 SER A O 1
ATOM 597 N N . ARG A 1 86 ? -18.738 -0.949 -1.950 1.00 86.06 86 ARG A N 1
ATOM 598 C CA . ARG A 1 86 ? -19.035 -2.335 -1.547 1.00 86.06 86 ARG A CA 1
ATOM 599 C C . ARG A 1 86 ? -18.331 -2.729 -0.250 1.00 86.06 86 ARG A C 1
ATOM 601 O O . ARG A 1 86 ? -18.928 -3.390 0.596 1.00 86.06 86 ARG A O 1
ATOM 608 N N . LEU A 1 87 ? -17.101 -2.255 -0.038 1.00 82.56 87 LEU A N 1
ATOM 609 C CA . LEU A 1 87 ? -16.371 -2.425 1.225 1.00 82.56 87 LEU A CA 1
ATOM 610 C C . LEU A 1 87 ? -17.004 -1.668 2.397 1.00 82.56 87 LEU A C 1
ATOM 612 O O . LEU A 1 87 ? -16.821 -2.069 3.547 1.00 82.56 87 LEU A O 1
ATOM 616 N N . GLY A 1 88 ? -17.740 -0.585 2.136 1.00 67.81 88 GLY A N 1
ATOM 617 C CA . GLY A 1 88 ? -18.458 0.183 3.157 1.00 67.81 88 GLY A CA 1
ATOM 618 C C . GLY A 1 88 ? -19.469 -0.645 3.960 1.00 67.81 88 GLY A C 1
ATOM 619 O O . GLY A 1 88 ? -19.749 -0.312 5.107 1.00 67.81 88 GLY A O 1
ATOM 620 N N . ALA A 1 89 ? -19.961 -1.758 3.407 1.00 59.03 89 ALA A N 1
ATOM 621 C CA . ALA A 1 89 ? -20.827 -2.701 4.118 1.00 59.03 89 ALA A CA 1
ATOM 622 C C . ALA A 1 89 ? -20.062 -3.673 5.045 1.00 59.03 89 ALA A C 1
ATOM 624 O O . ALA A 1 89 ? -20.678 -4.328 5.885 1.00 59.03 89 ALA A O 1
ATOM 625 N N . CYS A 1 90 ? -18.735 -3.784 4.908 1.00 62.06 90 CYS A N 1
ATOM 626 C CA . CYS A 1 90 ? -17.903 -4.754 5.617 1.00 62.06 90 CYS A CA 1
ATOM 627 C C . CYS A 1 90 ? -16.769 -4.056 6.380 1.00 62.06 90 CYS A C 1
ATOM 629 O O . CYS A 1 90 ? -15.701 -3.799 5.828 1.00 62.06 90 CYS A O 1
ATOM 631 N N . ASP A 1 91 ? -16.961 -3.792 7.674 1.00 71.25 91 ASP A N 1
ATOM 632 C CA . ASP A 1 91 ? -15.944 -3.154 8.529 1.00 71.25 91 ASP A CA 1
ATOM 633 C C . ASP A 1 91 ? -14.712 -4.034 8.818 1.00 71.25 91 ASP A C 1
ATOM 635 O O . ASP A 1 91 ? -13.693 -3.530 9.289 1.00 71.25 91 ASP A O 1
ATOM 639 N N . ALA A 1 92 ? -14.782 -5.340 8.538 1.00 80.75 92 ALA A N 1
ATOM 640 C CA . ALA A 1 92 ? -13.716 -6.292 8.855 1.00 80.75 92 ALA A CA 1
ATOM 641 C C . ALA A 1 92 ? -12.557 -6.295 7.841 1.00 80.75 92 ALA A C 1
ATOM 643 O O . ALA A 1 92 ? -11.457 -6.740 8.166 1.00 80.75 92 ALA A O 1
ATOM 644 N N . CYS A 1 93 ? -12.790 -5.816 6.616 1.00 92.19 93 CYS A N 1
ATOM 645 C CA . CYS A 1 93 ? -11.786 -5.832 5.556 1.00 92.19 93 CYS A CA 1
ATOM 646 C C . CYS A 1 93 ? -10.852 -4.615 5.666 1.00 92.19 93 CYS A C 1
ATOM 648 O O . CYS A 1 93 ? -11.320 -3.488 5.782 1.00 92.19 93 CYS A O 1
ATOM 650 N N . THR A 1 94 ? -9.535 -4.801 5.629 1.00 95.31 94 THR A N 1
ATOM 651 C CA . THR A 1 94 ? -8.588 -3.671 5.661 1.00 95.31 94 THR A CA 1
ATOM 652 C C . THR A 1 94 ? -8.432 -3.063 4.267 1.00 95.31 94 THR A C 1
ATOM 654 O O . THR A 1 94 ? -8.000 -3.760 3.352 1.00 95.31 94 THR A O 1
ATOM 657 N N . LEU A 1 95 ? -8.735 -1.774 4.103 1.00 96.81 95 LEU A N 1
ATOM 658 C CA . LEU A 1 95 ? -8.567 -1.058 2.837 1.00 96.81 95 LEU A CA 1
ATOM 659 C C . LEU A 1 95 ? -7.258 -0.260 2.816 1.00 96.81 95 LEU A C 1
ATOM 661 O O . LEU A 1 95 ? -7.062 0.645 3.632 1.00 96.81 95 LEU A O 1
ATOM 665 N N . LEU A 1 96 ? -6.403 -0.560 1.839 1.00 98.44 96 LEU A N 1
ATOM 666 C CA . LEU A 1 96 ? -5.180 0.174 1.535 1.00 98.44 96 LEU A CA 1
ATOM 667 C C . LEU A 1 96 ? -5.291 0.882 0.179 1.00 98.44 96 LEU A C 1
ATOM 669 O O . LEU A 1 96 ? -5.706 0.274 -0.805 1.00 98.44 96 LEU A O 1
ATOM 673 N N . LEU A 1 97 ? -4.859 2.142 0.117 1.00 98.44 97 LEU A N 1
ATOM 674 C CA . LEU A 1 97 ? -4.662 2.893 -1.125 1.00 98.44 97 LEU A CA 1
ATOM 675 C C . LEU A 1 97 ? -3.169 3.173 -1.350 1.00 98.44 97 LEU A C 1
ATOM 677 O O . LEU A 1 97 ? -2.504 3.717 -0.466 1.00 98.44 97 LEU A O 1
ATOM 681 N N . ASP A 1 98 ? -2.684 2.821 -2.541 1.00 98.12 98 ASP A N 1
ATOM 682 C CA . ASP A 1 98 ? -1.345 3.116 -3.065 1.00 98.12 98 ASP A CA 1
ATOM 683 C C . ASP A 1 98 ? -1.477 3.792 -4.438 1.00 98.12 98 ASP A C 1
ATOM 685 O O . ASP A 1 98 ? -1.342 3.178 -5.499 1.00 98.12 98 ASP A O 1
ATOM 689 N N . GLY A 1 99 ? -1.871 5.065 -4.419 1.00 94.44 99 GLY A N 1
ATOM 690 C CA . GLY A 1 99 ? -2.114 5.851 -5.623 1.00 94.44 99 GLY A CA 1
ATOM 691 C C . GLY A 1 99 ? -2.652 7.249 -5.322 1.00 94.44 99 GLY A C 1
ATOM 692 O O . GLY A 1 99 ? -3.265 7.486 -4.284 1.00 94.44 99 GLY A O 1
ATOM 693 N N . VAL A 1 100 ? -2.417 8.186 -6.248 1.00 91.94 100 VAL A N 1
ATOM 694 C CA . VAL A 1 100 ? -2.790 9.612 -6.095 1.00 91.94 100 VAL A CA 1
ATOM 695 C C . VAL A 1 100 ? -3.634 10.184 -7.232 1.00 91.94 100 VAL A C 1
ATOM 697 O O . VAL A 1 100 ? -4.063 11.331 -7.155 1.00 91.94 100 VAL A O 1
ATOM 700 N N . LYS A 1 101 ? -3.849 9.435 -8.316 1.00 91.06 101 LYS A N 1
ATOM 701 C CA . LYS A 1 101 ? -4.582 9.926 -9.492 1.00 91.06 101 LYS A CA 1
ATOM 702 C C . LYS A 1 101 ? -5.974 9.319 -9.524 1.00 91.06 101 LYS A C 1
ATOM 704 O O . LYS A 1 101 ? -6.057 8.097 -9.548 1.00 91.06 101 LYS A O 1
ATOM 709 N N . GLN A 1 102 ? -7.007 10.158 -9.637 1.00 89.94 102 GLN A N 1
ATOM 710 C CA . GLN A 1 102 ? -8.408 9.720 -9.759 1.00 89.94 102 GLN A CA 1
ATOM 711 C C . GLN A 1 102 ? -8.856 8.902 -8.535 1.00 89.94 102 GLN A C 1
ATOM 713 O O . GLN A 1 102 ? -9.477 7.851 -8.654 1.00 89.94 102 GLN A O 1
ATOM 718 N N . VAL A 1 103 ? -8.462 9.358 -7.345 1.00 93.62 103 VAL A N 1
ATOM 719 C CA . VAL A 1 103 ? -8.718 8.689 -6.057 1.00 93.62 103 VAL A CA 1
ATOM 720 C C . VAL A 1 103 ? -9.512 9.577 -5.102 1.00 93.62 103 VAL A C 1
ATOM 722 O O . VAL A 1 103 ? -9.645 9.251 -3.928 1.00 93.62 103 VAL A O 1
ATOM 725 N N . GLU A 1 104 ? -10.026 10.709 -5.579 1.00 93.00 104 GLU A N 1
ATOM 726 C CA . GLU A 1 104 ? -10.711 11.721 -4.777 1.00 93.00 104 GLU A CA 1
ATOM 727 C C . GLU A 1 104 ? -11.863 11.108 -3.973 1.00 93.00 104 GLU A C 1
ATOM 729 O O . GLU A 1 104 ? -11.918 11.306 -2.762 1.00 93.00 104 GLU A O 1
ATOM 734 N N . GLU A 1 105 ? -12.691 10.275 -4.612 1.00 92.62 105 GLU A N 1
ATOM 735 C CA . GLU A 1 105 ? -13.805 9.577 -3.954 1.00 92.62 105 GLU A CA 1
ATOM 736 C C . GLU A 1 105 ? -13.330 8.570 -2.896 1.00 92.62 105 GLU A C 1
ATOM 738 O O . GLU A 1 105 ? -13.913 8.457 -1.816 1.00 92.62 105 GLU A O 1
ATOM 743 N N . VAL A 1 106 ? -12.215 7.872 -3.151 1.00 94.50 106 VAL A N 1
ATOM 744 C CA . VAL A 1 106 ? -11.609 6.958 -2.168 1.00 94.50 106 VAL A CA 1
ATOM 745 C C . VAL A 1 106 ? -11.145 7.740 -0.943 1.00 94.50 106 VAL A C 1
ATOM 747 O O . VAL A 1 106 ? -11.402 7.323 0.187 1.00 94.50 106 VAL A O 1
ATOM 750 N N . LEU A 1 107 ? -10.497 8.887 -1.156 1.00 95.19 107 LEU A N 1
ATOM 751 C CA . LEU A 1 107 ? -10.013 9.754 -0.085 1.00 95.19 107 LEU A CA 1
ATOM 752 C C . LEU A 1 107 ? -11.171 10.367 0.717 1.00 95.19 107 LEU A C 1
ATOM 754 O O . LEU A 1 107 ? -11.070 10.459 1.936 1.00 95.19 107 LEU A O 1
ATOM 758 N N . SER A 1 108 ? -12.286 10.738 0.082 1.00 93.88 108 SER A N 1
ATOM 759 C CA . SER A 1 108 ? -13.460 11.283 0.782 1.00 93.88 108 SER A CA 1
ATOM 760 C C . SER A 1 108 ? -14.378 10.226 1.400 1.00 93.88 108 SER A C 1
ATOM 762 O O . SER A 1 108 ? -15.228 10.577 2.217 1.00 93.88 108 SER A O 1
ATOM 764 N N . SER A 1 109 ? -14.208 8.944 1.061 1.00 92.38 109 SER A N 1
ATOM 765 C CA . SER A 1 109 ? -15.091 7.853 1.502 1.00 92.38 109 SER A CA 1
ATOM 766 C C . SER A 1 109 ? -15.140 7.635 3.019 1.00 92.38 109 SER A C 1
ATOM 768 O O . SER A 1 109 ? -16.069 7.007 3.526 1.00 92.38 109 SER A O 1
ATOM 770 N N . GLY A 1 110 ? -14.108 8.070 3.752 1.00 90.62 110 GLY A N 1
ATOM 771 C CA . GLY A 1 110 ? -13.931 7.738 5.168 1.00 90.62 110 GLY A CA 1
ATOM 772 C C . GLY A 1 110 ? -13.696 6.243 5.433 1.00 90.62 110 GLY A C 1
ATOM 773 O O . GLY A 1 110 ? -13.735 5.818 6.587 1.00 90.62 110 GLY A O 1
ATOM 774 N N . ARG A 1 111 ? -13.459 5.429 4.390 1.00 91.94 111 ARG A N 1
ATOM 775 C CA . ARG A 1 111 ? -13.278 3.973 4.503 1.00 91.94 111 ARG A CA 1
ATOM 776 C C . ARG A 1 111 ? -11.817 3.545 4.634 1.00 91.94 111 ARG A C 1
ATOM 778 O O . ARG A 1 111 ? -11.562 2.399 4.998 1.00 91.94 111 ARG A O 1
ATOM 785 N N . LEU A 1 112 ? -10.877 4.437 4.338 1.00 94.88 112 LEU A N 1
ATOM 786 C CA . LEU A 1 112 ? -9.463 4.109 4.213 1.00 94.88 112 LEU A CA 1
ATOM 787 C C . LEU A 1 112 ? -8.831 3.749 5.566 1.00 94.88 112 LEU A C 1
ATOM 789 O O . LEU A 1 112 ? -8.910 4.521 6.522 1.00 94.88 112 LEU A O 1
ATOM 793 N N . ASP A 1 113 ? -8.190 2.580 5.635 1.00 96.56 113 ASP A N 1
ATOM 794 C CA . ASP A 1 113 ? -7.434 2.138 6.812 1.00 96.56 113 ASP A CA 1
ATOM 795 C C . ASP A 1 113 ? -5.934 2.431 6.648 1.00 96.56 113 ASP A C 1
ATOM 797 O O . ASP A 1 113 ? -5.234 2.701 7.622 1.00 96.56 113 ASP A O 1
ATOM 801 N N . VAL A 1 114 ? -5.423 2.384 5.417 1.00 98.50 114 VAL A N 1
ATOM 802 C CA . VAL A 1 114 ? -4.015 2.646 5.113 1.00 98.50 114 VAL A CA 1
ATOM 803 C C . VAL A 1 114 ? -3.908 3.515 3.867 1.00 98.50 114 VAL A C 1
ATOM 805 O O . VAL A 1 114 ? -4.336 3.110 2.791 1.00 98.50 114 VAL A O 1
ATOM 808 N N . LEU A 1 115 ? -3.271 4.678 3.982 1.00 98.69 115 LEU A N 1
ATOM 809 C CA . LEU A 1 115 ? -2.735 5.396 2.827 1.00 98.69 115 LEU A CA 1
ATOM 810 C C . LEU A 1 115 ? -1.233 5.166 2.807 1.00 98.69 115 LEU A C 1
ATOM 812 O O . LEU A 1 115 ? -0.538 5.568 3.741 1.00 98.69 115 LEU A O 1
ATOM 816 N N . LYS A 1 116 ? -0.722 4.519 1.765 1.00 98.69 116 LYS A N 1
ATOM 817 C CA . LYS A 1 116 ? 0.715 4.344 1.588 1.00 98.69 116 LYS A CA 1
ATOM 818 C C . LYS A 1 116 ? 1.128 5.052 0.312 1.00 98.69 116 LYS A C 1
ATOM 820 O O . LYS A 1 116 ? 0.567 4.783 -0.733 1.00 98.69 116 LYS A O 1
ATOM 825 N N . LEU A 1 117 ? 2.087 5.962 0.414 1.00 98.25 117 LEU A N 1
ATOM 826 C CA . LEU A 1 117 ? 2.557 6.792 -0.695 1.00 98.25 117 LEU A CA 1
ATOM 827 C C . LEU A 1 117 ? 4.053 7.053 -0.539 1.00 98.25 117 LEU A C 1
ATOM 829 O O . LEU A 1 117 ? 4.596 6.965 0.565 1.00 98.25 117 LEU A O 1
ATOM 833 N N . ASN A 1 118 ? 4.736 7.424 -1.616 1.00 97.88 118 ASN A N 1
ATOM 834 C CA . ASN A 1 118 ? 6.072 7.994 -1.469 1.00 97.88 118 ASN A CA 1
ATOM 835 C C . ASN A 1 118 ? 6.003 9.468 -1.015 1.00 97.88 118 ASN A C 1
ATOM 837 O O . ASN A 1 118 ? 4.972 10.133 -1.127 1.00 97.88 118 ASN A O 1
ATOM 841 N N . LEU A 1 119 ? 7.107 10.014 -0.498 1.00 97.81 119 LEU A N 1
ATOM 842 C CA . LEU A 1 119 ? 7.136 11.385 0.023 1.00 97.81 119 LEU A CA 1
ATOM 843 C C . LEU A 1 119 ? 6.722 12.434 -1.024 1.00 97.81 119 LEU A C 1
ATOM 845 O O . LEU A 1 119 ? 6.048 13.402 -0.679 1.00 97.81 119 LEU A O 1
ATOM 849 N N . MET A 1 120 ? 7.093 12.254 -2.293 1.00 96.44 120 MET A N 1
ATOM 850 C CA . MET A 1 120 ? 6.729 13.191 -3.363 1.00 96.44 120 MET A CA 1
ATOM 851 C C . MET A 1 120 ? 5.222 13.190 -3.631 1.00 96.44 120 MET A C 1
ATOM 853 O O . MET A 1 120 ? 4.624 14.253 -3.783 1.00 96.44 120 MET A O 1
ATOM 857 N N . GLU A 1 121 ? 4.602 12.014 -3.640 1.00 97.19 121 GLU A N 1
ATOM 858 C CA . GLU A 1 121 ? 3.155 11.839 -3.768 1.00 97.19 121 GLU A CA 1
ATOM 859 C C . GLU A 1 121 ? 2.403 12.460 -2.595 1.00 97.19 121 GLU A C 1
ATOM 861 O O . GLU A 1 121 ? 1.440 13.192 -2.814 1.00 97.19 121 GLU A O 1
ATOM 866 N N . VAL A 1 122 ? 2.876 12.248 -1.362 1.00 97.44 122 VAL A N 1
ATOM 867 C CA . VAL A 1 122 ? 2.286 12.874 -0.169 1.00 97.44 122 VAL A CA 1
ATOM 868 C C . VAL A 1 122 ? 2.331 14.393 -0.280 1.00 97.44 122 VAL A C 1
ATOM 870 O O . VAL A 1 122 ? 1.315 15.051 -0.055 1.00 97.44 122 VAL A O 1
ATOM 873 N N . LYS A 1 123 ? 3.482 14.963 -0.656 1.00 96.12 123 LYS A N 1
ATOM 874 C CA . LYS A 1 123 ? 3.635 16.414 -0.833 1.00 96.12 123 LYS A CA 1
ATOM 875 C C . LYS A 1 123 ? 2.707 16.961 -1.912 1.00 96.12 123 LYS A C 1
ATOM 877 O O . LYS A 1 123 ? 2.061 17.985 -1.706 1.00 96.12 123 LYS A O 1
ATOM 882 N N . ALA A 1 124 ? 2.605 16.267 -3.045 1.00 94.94 124 ALA A N 1
ATOM 883 C CA . ALA A 1 124 ? 1.728 16.660 -4.142 1.00 94.94 124 ALA A CA 1
ATOM 884 C C . ALA A 1 124 ? 0.246 16.612 -3.738 1.00 94.94 124 ALA A C 1
ATOM 886 O O . ALA A 1 124 ? -0.492 17.561 -4.004 1.00 94.94 124 ALA A O 1
ATOM 887 N N . LEU A 1 125 ? -0.170 15.540 -3.057 1.00 95.00 125 LEU A N 1
ATOM 888 C CA . LEU A 1 125 ? -1.546 15.338 -2.611 1.00 95.00 125 LEU A CA 1
ATOM 889 C C . LEU A 1 125 ? -1.973 16.383 -1.569 1.00 95.00 125 LEU A C 1
ATOM 891 O O . LEU A 1 125 ? -3.048 16.968 -1.672 1.00 95.00 125 LEU A O 1
ATOM 895 N N . SER A 1 126 ? -1.112 16.641 -0.585 1.00 93.81 126 SER A N 1
ATOM 896 C CA . SER A 1 126 ? -1.391 17.535 0.549 1.00 93.81 126 SER A CA 1
ATOM 897 C C . SER A 1 126 ? -1.012 19.001 0.302 1.00 93.81 126 SER A C 1
ATOM 899 O O . SER A 1 126 ? -1.364 19.870 1.097 1.00 93.81 126 SER A O 1
ATOM 901 N N . ARG A 1 127 ? -0.297 19.292 -0.794 1.00 95.19 127 ARG A N 1
ATOM 902 C CA . ARG A 1 127 ? 0.222 20.625 -1.153 1.00 95.19 127 ARG A CA 1
ATOM 903 C C . ARG A 1 127 ? 1.075 21.259 -0.046 1.00 95.19 127 ARG A C 1
ATOM 905 O O . ARG A 1 127 ? 1.058 22.474 0.145 1.00 95.19 127 ARG A O 1
ATOM 912 N N . THR A 1 128 ? 1.835 20.435 0.671 1.00 94.75 128 THR A N 1
ATOM 913 C CA . THR A 1 128 ? 2.793 20.854 1.704 1.00 94.75 128 THR A CA 1
ATOM 914 C C . THR A 1 128 ? 4.134 20.163 1.507 1.00 94.75 128 THR A C 1
ATOM 916 O O . THR A 1 128 ? 4.217 19.080 0.941 1.00 94.75 128 THR A O 1
ATOM 919 N N . GLU A 1 129 ? 5.201 20.790 1.995 1.00 93.25 129 GLU A N 1
ATOM 920 C CA . GLU A 1 129 ? 6.566 20.263 1.935 1.00 93.25 129 GLU A CA 1
ATOM 921 C C . GLU A 1 129 ? 6.936 19.383 3.140 1.00 93.25 129 GLU A C 1
ATOM 923 O O . GLU A 1 129 ? 8.006 18.767 3.149 1.00 93.25 129 GLU A O 1
ATOM 928 N N . SER A 1 130 ? 6.075 19.319 4.160 1.00 94.88 130 SER A N 1
ATOM 929 C CA . SER A 1 130 ? 6.315 18.581 5.403 1.00 94.88 130 SER A CA 1
ATOM 930 C C . SER A 1 130 ? 5.423 17.348 5.500 1.00 94.88 130 SER A C 1
ATOM 932 O O . SER A 1 130 ? 4.201 17.455 5.437 1.00 94.88 130 SER A O 1
ATOM 934 N N . ALA A 1 131 ? 6.035 16.187 5.745 1.00 95.69 131 ALA A N 1
ATOM 935 C CA . ALA A 1 131 ? 5.316 14.942 6.011 1.00 95.69 131 ALA A CA 1
ATOM 936 C C . ALA A 1 131 ? 4.402 15.041 7.246 1.00 95.69 131 ALA A C 1
ATOM 938 O O . ALA A 1 131 ? 3.297 14.513 7.228 1.00 95.69 131 ALA A O 1
ATOM 939 N N . ALA A 1 132 ? 4.837 15.749 8.296 1.00 95.75 132 ALA A N 1
ATOM 940 C CA . ALA A 1 132 ? 4.034 15.933 9.504 1.00 95.75 132 ALA A CA 1
ATOM 941 C C . ALA A 1 132 ? 2.807 16.819 9.238 1.00 95.75 132 ALA A C 1
ATOM 943 O O . ALA A 1 132 ? 1.699 16.449 9.604 1.00 95.75 132 ALA A O 1
ATOM 944 N N . ALA A 1 133 ? 2.982 17.928 8.511 1.00 96.50 133 ALA A N 1
ATOM 945 C CA . ALA A 1 133 ? 1.859 18.787 8.127 1.00 96.50 133 ALA A CA 1
ATOM 946 C C . ALA A 1 133 ? 0.887 18.062 7.178 1.00 96.50 133 ALA A C 1
ATOM 948 O O . ALA A 1 133 ? -0.322 18.246 7.261 1.00 96.50 133 ALA A O 1
ATOM 949 N N . ALA A 1 134 ? 1.403 17.210 6.285 1.00 97.06 134 ALA A N 1
ATOM 950 C CA . ALA A 1 134 ? 0.564 16.376 5.431 1.00 97.06 134 ALA A CA 1
ATOM 951 C C . ALA A 1 134 ? -0.256 15.380 6.260 1.00 97.06 134 ALA A C 1
ATOM 953 O O . ALA A 1 134 ? -1.444 15.209 6.001 1.00 97.06 134 ALA A O 1
ATOM 954 N N . ALA A 1 135 ? 0.360 14.757 7.270 1.00 97.19 135 ALA A N 1
ATOM 955 C CA . ALA A 1 135 ? -0.336 13.874 8.195 1.00 97.19 135 ALA A CA 1
ATOM 956 C C . ALA A 1 135 ? -1.445 14.624 8.950 1.00 97.19 135 ALA A C 1
ATOM 958 O O . ALA A 1 135 ? -2.574 14.152 8.958 1.00 97.19 135 ALA A O 1
ATOM 959 N N . GLU A 1 136 ? -1.170 15.811 9.504 1.00 96.19 136 GLU A N 1
ATOM 960 C CA . GLU A 1 136 ? -2.188 16.638 10.176 1.00 96.19 136 GLU A CA 1
ATOM 961 C C . GLU A 1 136 ? -3.420 16.885 9.290 1.00 96.19 136 GLU A C 1
ATOM 963 O O . GLU A 1 136 ? -4.546 16.708 9.749 1.00 96.19 136 GLU A O 1
ATOM 968 N N . LEU A 1 137 ? -3.217 17.222 8.011 1.00 96.75 137 LEU A N 1
ATOM 969 C CA . LEU A 1 137 ? -4.310 17.414 7.049 1.00 96.75 137 LEU A CA 1
ATOM 970 C C . LEU A 1 137 ? -5.052 16.107 6.735 1.00 96.75 137 LEU A C 1
ATOM 972 O O . LEU A 1 137 ? -6.276 16.089 6.648 1.00 96.75 137 LEU A O 1
ATOM 976 N N . LEU A 1 138 ? -4.325 15.002 6.559 1.00 96.94 138 LEU A N 1
ATOM 977 C CA . LEU A 1 138 ? -4.912 13.710 6.198 1.00 96.94 138 LEU A CA 1
ATOM 978 C C . LEU A 1 138 ? -5.675 13.054 7.359 1.00 96.94 138 LEU A C 1
ATOM 980 O O . LEU A 1 138 ? -6.600 12.290 7.092 1.00 96.94 138 LEU A O 1
ATOM 984 N N . PHE A 1 139 ? -5.326 13.360 8.610 1.00 96.81 139 PHE A N 1
ATOM 985 C CA . PHE A 1 139 ? -6.011 12.887 9.821 1.00 96.81 139 PHE A CA 1
ATOM 986 C C . PHE A 1 139 ? -7.038 13.882 10.386 1.00 96.81 139 PHE A C 1
ATOM 988 O O . PHE A 1 139 ? -7.667 13.586 11.403 1.00 96.81 139 PHE A O 1
ATOM 995 N N . ALA A 1 140 ? -7.220 15.050 9.762 1.00 95.25 140 ALA A N 1
ATOM 996 C CA . ALA A 1 140 ? -8.255 16.003 10.156 1.00 95.25 140 ALA A CA 1
ATOM 997 C C . ALA A 1 140 ? -9.667 15.389 10.052 1.00 95.25 140 ALA A C 1
ATOM 999 O O . ALA A 1 140 ? -9.873 14.360 9.406 1.00 95.25 140 ALA A O 1
ATOM 1000 N N . GLU A 1 141 ? -10.663 16.040 10.661 1.00 91.56 141 GLU A N 1
ATOM 1001 C CA . GLU A 1 141 ? -12.063 15.577 10.649 1.00 91.56 141 GLU A CA 1
ATOM 1002 C C . GLU A 1 141 ? -12.619 15.403 9.224 1.00 91.56 141 GLU A C 1
ATOM 1004 O O . GLU A 1 141 ? -13.428 14.511 8.972 1.00 91.56 141 GLU A O 1
ATOM 1009 N N . ASP A 1 142 ? -12.149 16.217 8.280 1.00 91.12 142 ASP A N 1
ATOM 1010 C CA . ASP A 1 142 ? -12.446 16.150 6.852 1.00 91.12 142 ASP A CA 1
ATOM 1011 C C . ASP A 1 142 ? -11.331 15.477 6.016 1.00 91.12 142 ASP A C 1
ATOM 1013 O O . ASP A 1 142 ? -11.457 15.360 4.795 1.00 91.12 142 ASP A O 1
ATOM 1017 N N . GLY A 1 143 ? -10.285 14.951 6.657 1.00 94.50 143 GLY A N 1
ATOM 1018 C CA . GLY A 1 143 ? -9.148 14.277 6.024 1.00 94.50 143 GLY A CA 1
ATOM 1019 C C . GLY A 1 143 ? -9.469 12.883 5.470 1.00 94.50 143 GLY A C 1
ATOM 1020 O O . GLY A 1 143 ? -10.580 12.382 5.603 1.00 94.50 143 GLY A O 1
ATOM 1021 N N . ALA A 1 144 ? -8.504 12.219 4.836 1.00 95.06 144 ALA A N 1
ATOM 1022 C CA . ALA A 1 144 ? -8.729 10.898 4.237 1.00 95.06 144 ALA A CA 1
ATOM 1023 C C . ALA A 1 144 ? -8.697 9.732 5.246 1.00 95.06 144 ALA A C 1
ATOM 1025 O O . ALA A 1 144 ? -9.289 8.679 5.012 1.00 95.06 144 ALA A O 1
ATOM 1026 N N . LEU A 1 145 ? -8.006 9.902 6.375 1.00 96.38 145 LEU A N 1
ATOM 1027 C CA . LEU A 1 145 ? -7.677 8.842 7.333 1.00 96.38 145 LEU A CA 1
ATOM 1028 C C . LEU A 1 145 ? -8.435 9.014 8.655 1.00 96.38 145 LEU A C 1
ATOM 1030 O O . LEU A 1 145 ? -7.847 9.102 9.728 1.00 96.38 145 LEU A O 1
ATOM 1034 N N . ARG A 1 146 ? -9.767 9.063 8.579 1.00 91.38 146 ARG A N 1
ATOM 1035 C CA . ARG A 1 146 ? -10.644 9.346 9.735 1.00 91.38 146 ARG A CA 1
ATOM 1036 C C . ARG A 1 146 ? -10.917 8.134 10.627 1.00 91.3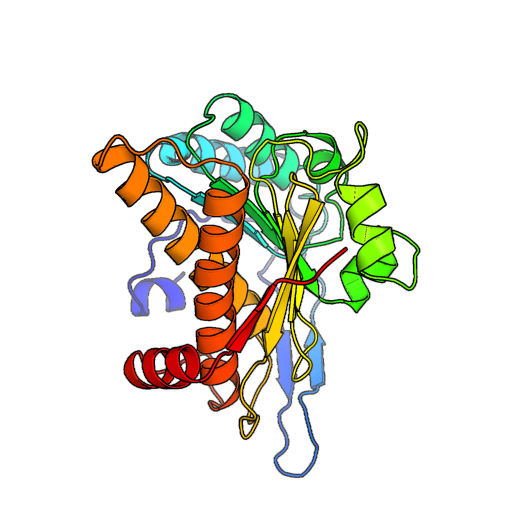8 146 ARG A C 1
ATOM 1038 O O . ARG A 1 146 ? -11.441 8.283 11.729 1.00 91.38 146 ARG A O 1
ATOM 1045 N N . ARG A 1 147 ? -10.640 6.917 10.145 1.00 91.56 147 ARG A N 1
ATOM 1046 C CA . ARG A 1 147 ? -10.935 5.689 10.894 1.00 91.56 147 ARG A CA 1
ATOM 1047 C C . ARG A 1 147 ? -9.974 5.531 12.063 1.00 91.56 147 ARG A C 1
ATOM 1049 O O . ARG A 1 147 ? -8.778 5.799 11.963 1.00 91.56 147 ARG A O 1
ATOM 1056 N N . ARG A 1 148 ? -10.500 5.010 13.169 1.00 90.44 148 ARG A N 1
ATOM 1057 C CA . ARG A 1 148 ? -9.676 4.600 14.304 1.00 90.44 148 ARG A CA 1
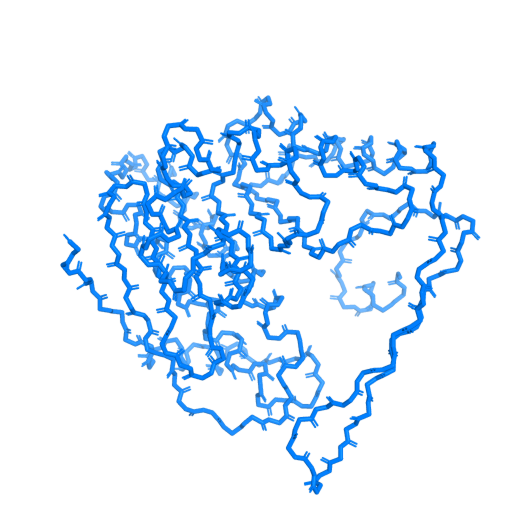ATOM 1058 C C . ARG A 1 148 ? -8.687 3.522 13.856 1.00 90.44 148 ARG A C 1
ATOM 1060 O O . ARG A 1 148 ? -9.089 2.521 13.266 1.00 90.44 148 ARG A O 1
ATOM 1067 N N . GLY A 1 149 ? -7.408 3.720 14.158 1.00 91.81 149 GLY A N 1
ATOM 1068 C CA . GLY A 1 149 ? -6.332 2.824 13.739 1.00 91.81 149 GLY A CA 1
ATOM 1069 C C . GLY A 1 149 ? -5.925 2.976 12.271 1.00 91.81 149 GLY A C 1
ATOM 1070 O O . GLY A 1 149 ? -5.183 2.124 11.776 1.00 91.81 149 GLY A O 1
ATOM 1071 N N . ALA A 1 150 ? -6.395 4.023 11.579 1.00 96.44 150 ALA A N 1
ATOM 1072 C CA . ALA A 1 150 ? -5.908 4.361 10.251 1.00 96.44 150 ALA A CA 1
ATOM 1073 C C . ALA A 1 150 ? -4.461 4.864 10.312 1.00 96.44 150 ALA A C 1
ATOM 1075 O O . ALA A 1 150 ? -4.048 5.495 11.293 1.00 96.44 150 ALA A O 1
ATOM 1076 N N . VAL A 1 151 ? -3.689 4.593 9.259 1.00 98.44 151 VAL A N 1
ATOM 1077 C CA . VAL A 1 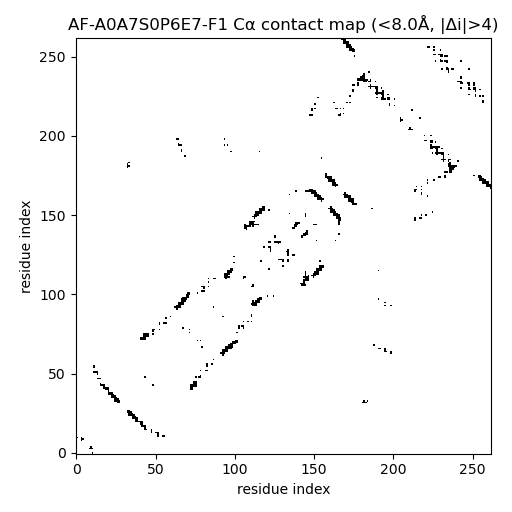151 ? -2.274 4.976 9.184 1.00 98.44 151 VAL A CA 1
ATOM 1078 C C . VAL A 1 151 ? -1.894 5.578 7.833 1.00 98.44 151 VAL A C 1
ATOM 1080 O O . VAL A 1 151 ? -2.388 5.170 6.782 1.00 98.44 151 VAL A O 1
ATOM 1083 N N . LEU A 1 152 ? -0.969 6.537 7.875 1.00 98.69 152 LEU A N 1
ATOM 1084 C CA . LEU A 1 152 ? -0.263 7.080 6.718 1.00 98.69 152 LEU A CA 1
ATOM 1085 C C . LEU A 1 152 ? 1.154 6.511 6.725 1.00 98.69 152 LEU A C 1
ATOM 1087 O O . LEU A 1 152 ? 1.937 6.836 7.617 1.00 98.69 152 LEU A O 1
ATOM 1091 N N . ALA A 1 153 ? 1.490 5.689 5.737 1.00 98.81 153 ALA A N 1
ATOM 1092 C CA . ALA A 1 153 ? 2.821 5.121 5.562 1.00 98.81 153 ALA A CA 1
ATOM 1093 C C . ALA A 1 153 ? 3.542 5.820 4.402 1.00 98.81 153 ALA A C 1
ATOM 1095 O O . ALA A 1 153 ? 3.063 5.834 3.272 1.00 98.81 153 ALA A O 1
ATOM 1096 N N . ILE A 1 154 ? 4.703 6.408 4.675 1.00 98.75 154 ILE A N 1
ATOM 1097 C CA . ILE A 1 154 ? 5.458 7.215 3.718 1.00 98.75 154 ILE A CA 1
ATOM 1098 C C . ILE A 1 154 ? 6.796 6.551 3.433 1.00 98.75 154 ILE A C 1
ATOM 1100 O O . ILE A 1 154 ? 7.618 6.391 4.337 1.00 98.75 154 ILE A O 1
ATOM 1104 N N . THR A 1 155 ? 7.034 6.200 2.173 1.00 98.50 155 THR A N 1
ATOM 1105 C CA . THR A 1 155 ? 8.334 5.711 1.695 1.00 98.50 155 THR A CA 1
ATOM 1106 C C . THR A 1 155 ? 9.151 6.843 1.074 1.00 98.50 155 THR A C 1
ATOM 1108 O O . THR A 1 155 ? 8.605 7.831 0.584 1.00 98.50 155 THR A O 1
ATOM 1111 N N . ASP A 1 156 ? 10.481 6.722 1.088 1.00 96.62 156 ASP A N 1
ATOM 1112 C CA . ASP A 1 156 ? 11.358 7.759 0.532 1.00 96.62 156 ASP A CA 1
ATOM 1113 C C . ASP A 1 156 ? 12.672 7.186 -0.034 1.00 96.62 156 ASP A C 1
ATOM 1115 O O . ASP A 1 156 ? 13.782 7.654 0.241 1.00 96.62 156 ASP A O 1
ATOM 1119 N N . GLY A 1 157 ? 12.543 6.109 -0.815 1.00 93.88 157 GLY A N 1
ATOM 1120 C CA . GLY A 1 157 ? 13.679 5.368 -1.363 1.00 93.88 157 GLY A CA 1
ATOM 1121 C C . GLY A 1 157 ? 14.590 4.834 -0.244 1.00 93.88 157 GLY A C 1
ATOM 1122 O O . GLY A 1 157 ? 14.084 4.177 0.664 1.00 93.88 157 GLY A O 1
ATOM 1123 N N . PRO A 1 158 ? 15.909 5.112 -0.267 1.00 94.00 158 PRO A N 1
ATOM 1124 C CA . PRO A 1 158 ? 16.843 4.648 0.762 1.00 94.00 158 PRO A CA 1
ATOM 1125 C C . PRO A 1 158 ? 16.794 5.479 2.058 1.00 94.00 158 PRO A C 1
ATOM 1127 O O . PRO A 1 158 ? 17.523 5.183 3.005 1.00 94.00 158 PRO A O 1
ATOM 1130 N N . ARG A 1 159 ? 16.007 6.564 2.106 1.00 96.62 159 ARG A N 1
ATOM 1131 C CA . ARG A 1 159 ? 15.868 7.396 3.310 1.00 96.62 159 ARG A CA 1
ATOM 1132 C C . ARG A 1 159 ? 14.896 6.738 4.298 1.00 96.62 159 ARG A C 1
ATOM 1134 O O . ARG A 1 159 ? 14.085 5.905 3.893 1.00 96.62 159 ARG A O 1
ATOM 1141 N N . PRO A 1 160 ? 14.954 7.096 5.597 1.00 97.69 160 PRO A N 1
ATOM 1142 C CA . PRO A 1 160 ? 14.028 6.549 6.577 1.00 97.69 160 PRO A CA 1
ATOM 1143 C C . PRO A 1 160 ? 12.571 6.783 6.174 1.00 97.69 160 PRO A C 1
ATOM 1145 O O . PRO A 1 160 ? 12.183 7.908 5.858 1.00 97.69 160 PRO A O 1
ATOM 1148 N N . ALA A 1 161 ? 11.776 5.722 6.230 1.00 98.62 161 ALA A N 1
ATOM 1149 C CA . ALA A 1 161 ? 10.341 5.795 6.026 1.00 98.62 161 ALA A CA 1
ATOM 1150 C C . ALA A 1 161 ? 9.657 6.355 7.281 1.00 98.62 161 ALA A C 1
ATOM 1152 O O . ALA A 1 161 ? 10.192 6.273 8.393 1.00 98.62 161 ALA A O 1
ATOM 1153 N N . LEU A 1 162 ? 8.468 6.922 7.107 1.00 98.75 162 LEU A N 1
ATOM 1154 C CA . LEU A 1 162 ? 7.665 7.469 8.197 1.00 98.75 162 LEU A CA 1
ATOM 1155 C C . LEU A 1 162 ? 6.326 6.747 8.257 1.00 98.75 162 LEU A C 1
ATOM 1157 O O . LEU A 1 162 ? 5.757 6.414 7.224 1.00 98.75 162 LEU A O 1
ATOM 1161 N N . LEU A 1 163 ? 5.809 6.532 9.458 1.00 98.75 163 LEU A N 1
ATOM 1162 C CA . LEU A 1 163 ? 4.436 6.091 9.657 1.00 98.75 163 LEU A CA 1
ATOM 1163 C C . LEU A 1 163 ? 3.766 7.020 10.657 1.00 98.75 163 LEU A C 1
ATOM 1165 O O . LEU A 1 163 ? 4.340 7.295 11.704 1.00 98.75 163 LEU A O 1
ATOM 1169 N N . PHE A 1 164 ? 2.569 7.489 10.336 1.00 98.50 164 PHE A N 1
ATOM 1170 C CA . PHE A 1 164 ? 1.717 8.285 11.214 1.00 98.50 164 PHE A CA 1
ATOM 1171 C C . PHE A 1 164 ? 0.415 7.523 11.457 1.00 98.50 164 PHE A C 1
ATOM 1173 O O . PHE A 1 164 ? -0.037 6.786 10.583 1.00 98.50 164 PHE A O 1
ATOM 1180 N N . SER A 1 165 ? -0.191 7.695 12.628 1.00 97.00 165 SER A N 1
ATOM 1181 C CA . SER A 1 165 ? -1.445 7.028 13.006 1.00 97.00 165 SER A CA 1
ATOM 1182 C C . SER A 1 165 ? -2.518 8.018 13.444 1.00 97.00 165 SER A C 1
ATOM 1184 O O . SER A 1 165 ? -2.199 9.133 13.861 1.00 97.00 165 SER A O 1
ATOM 1186 N N . SER A 1 166 ? -3.776 7.565 13.435 1.00 93.44 166 SER A N 1
ATOM 1187 C CA . SER A 1 166 ? -4.939 8.323 13.923 1.00 93.44 166 SER A CA 1
ATOM 1188 C C . SER A 1 166 ? -4.790 8.832 15.362 1.00 93.44 166 SER A C 1
ATOM 1190 O O . SER A 1 166 ? -5.336 9.877 15.698 1.00 93.44 166 SER A O 1
ATOM 1192 N N . ALA A 1 167 ? -3.996 8.156 16.199 1.00 92.62 167 ALA A N 1
ATOM 1193 C CA . ALA A 1 167 ? -3.713 8.564 17.578 1.00 92.62 167 ALA A CA 1
ATOM 1194 C C . ALA A 1 167 ? -2.592 9.608 17.717 1.00 92.62 167 ALA A C 1
ATOM 1196 O O . ALA A 1 167 ? -1.985 9.724 18.781 1.00 92.62 167 ALA A O 1
ATOM 1197 N N . GLN A 1 168 ? -2.282 10.342 16.643 1.00 92.00 168 GLN A N 1
ATOM 1198 C CA . GLN A 1 168 ? -1.233 11.371 16.608 1.00 92.00 168 GLN A CA 1
ATOM 1199 C C . GLN A 1 168 ? 0.158 10.843 16.993 1.00 92.00 168 GLN A C 1
ATOM 1201 O O . GLN A 1 168 ? 1.025 11.577 17.461 1.00 92.00 168 GLN A O 1
ATOM 1206 N N . LEU A 1 169 ? 0.391 9.547 16.784 1.00 96.00 169 LEU A N 1
ATOM 1207 C CA . LEU A 1 169 ? 1.701 8.935 16.963 1.00 96.00 169 LEU A CA 1
ATOM 1208 C C . LEU A 1 169 ? 2.413 8.820 15.628 1.00 96.00 169 LEU A C 1
ATOM 1210 O O . LEU A 1 169 ? 1.775 8.535 14.609 1.00 96.00 169 LEU A O 1
ATOM 1214 N N . ALA A 1 170 ? 3.736 8.962 15.666 1.00 98.00 170 ALA A N 1
ATOM 1215 C CA . ALA A 1 170 ? 4.584 8.757 14.509 1.00 98.00 170 ALA A CA 1
ATOM 1216 C C . ALA A 1 170 ? 5.774 7.843 14.808 1.00 98.00 170 ALA A C 1
ATOM 1218 O O . ALA A 1 170 ? 6.292 7.789 15.927 1.00 98.00 170 ALA A O 1
ATOM 1219 N N . TRP A 1 171 ? 6.235 7.157 13.770 1.00 98.56 171 TRP A N 1
ATOM 1220 C CA . TRP A 1 171 ? 7.409 6.298 13.783 1.00 98.56 171 TRP A CA 1
ATOM 1221 C C . TRP A 1 171 ? 8.315 6.634 12.607 1.00 98.56 171 TRP A C 1
ATOM 1223 O O . TRP A 1 171 ? 7.850 6.929 11.507 1.00 98.56 171 TRP A O 1
ATOM 1233 N N . ARG A 1 172 ? 9.622 6.539 12.837 1.00 98.62 172 ARG A N 1
ATOM 1234 C CA . ARG A 1 172 ? 10.657 6.550 11.810 1.00 98.62 172 ARG A CA 1
ATOM 1235 C C . ARG A 1 172 ? 11.229 5.148 11.673 1.00 98.62 172 ARG A C 1
ATOM 1237 O O . ARG A 1 172 ? 11.683 4.562 12.654 1.00 98.62 172 ARG A O 1
ATOM 1244 N N . LEU A 1 173 ? 11.223 4.622 10.457 1.00 98.69 173 LEU A N 1
ATOM 1245 C CA . LEU A 1 173 ? 11.728 3.296 10.132 1.00 98.69 173 LEU A CA 1
ATOM 1246 C C . LEU A 1 173 ? 13.008 3.446 9.312 1.00 98.69 173 LEU A C 1
ATOM 1248 O O . LEU A 1 173 ? 12.987 3.940 8.185 1.00 98.69 173 LEU A O 1
ATOM 1252 N N . HIS A 1 174 ? 14.138 3.049 9.889 1.00 98.31 174 HIS A N 1
ATOM 1253 C CA . HIS A 1 174 ? 15.430 3.092 9.211 1.00 98.31 174 HIS A CA 1
ATOM 1254 C C . HIS A 1 174 ? 15.597 1.844 8.350 1.00 98.31 174 HIS A C 1
ATOM 1256 O O . HIS A 1 174 ? 15.755 0.748 8.887 1.00 98.31 174 HIS A O 1
ATOM 1262 N N . VAL A 1 175 ? 15.558 2.027 7.031 1.00 95.31 175 VAL A N 1
ATOM 1263 C CA . VAL A 1 175 ? 15.807 0.956 6.063 1.00 95.31 175 VAL A CA 1
ATOM 1264 C C . VAL A 1 175 ? 17.310 0.660 5.950 1.00 95.31 175 VAL A C 1
ATOM 1266 O O . VAL A 1 175 ? 18.118 1.589 6.060 1.00 95.31 175 VAL A O 1
ATOM 1269 N N . PRO A 1 176 ? 17.714 -0.609 5.769 1.00 91.12 176 PRO A N 1
ATOM 1270 C CA . PRO A 1 176 ? 19.112 -0.966 5.561 1.00 91.12 176 PRO A CA 1
ATOM 1271 C C . PRO A 1 176 ? 19.638 -0.434 4.225 1.00 91.12 176 PRO A C 1
ATOM 1273 O O . PRO A 1 176 ? 18.904 -0.320 3.243 1.00 91.12 176 PRO A O 1
ATOM 1276 N N . ALA A 1 177 ? 20.939 -0.146 4.174 1.00 92.25 177 ALA A N 1
ATOM 1277 C CA . ALA A 1 177 ? 21.610 0.133 2.912 1.00 92.25 177 ALA A C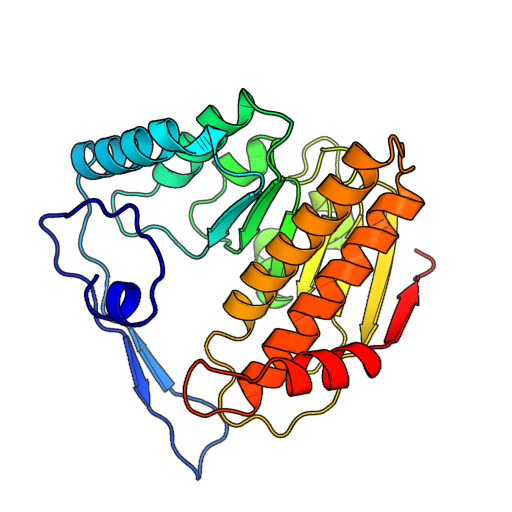A 1
ATOM 1278 C C . ALA A 1 177 ? 21.756 -1.172 2.115 1.00 92.25 177 ALA A C 1
ATOM 1280 O O . ALA A 1 177 ? 22.391 -2.114 2.585 1.00 92.25 177 ALA A O 1
ATOM 1281 N N . VAL A 1 178 ? 21.190 -1.203 0.910 1.00 90.69 178 VAL A N 1
ATOM 1282 C CA . VAL A 1 178 ? 21.286 -2.331 -0.026 1.00 90.69 178 VAL A CA 1
ATOM 1283 C C . VAL A 1 178 ? 21.956 -1.881 -1.320 1.00 90.69 178 VAL A C 1
ATOM 1285 O O . VAL A 1 178 ? 21.808 -0.730 -1.739 1.00 90.69 178 VAL A O 1
ATOM 1288 N N . ALA A 1 179 ? 22.693 -2.784 -1.967 1.00 89.62 179 ALA A N 1
ATOM 1289 C CA . ALA A 1 179 ? 23.175 -2.554 -3.323 1.00 89.62 179 ALA A CA 1
ATOM 1290 C C . ALA A 1 179 ? 21.975 -2.632 -4.278 1.00 89.62 179 ALA A C 1
ATOM 1292 O O . ALA A 1 179 ? 21.478 -3.715 -4.574 1.00 89.62 179 ALA A O 1
ATOM 1293 N N . CYS A 1 180 ? 21.463 -1.476 -4.700 1.00 89.62 180 CYS A N 1
ATOM 1294 C CA . CYS A 1 180 ? 20.282 -1.418 -5.550 1.00 89.62 180 CYS A CA 1
ATOM 1295 C C . CYS A 1 180 ? 20.649 -1.775 -6.996 1.00 89.62 180 CYS A C 1
ATOM 1297 O O . CYS A 1 180 ? 21.376 -1.039 -7.655 1.00 89.62 180 CYS A O 1
ATOM 1299 N N . VAL A 1 181 ? 20.120 -2.901 -7.469 1.00 88.56 181 VAL A N 1
ATOM 1300 C CA . VAL A 1 181 ? 20.172 -3.350 -8.863 1.00 88.56 181 VAL A CA 1
ATOM 1301 C C . VAL A 1 181 ? 18.962 -2.820 -9.632 1.00 88.56 181 VAL A C 1
ATOM 1303 O O . VAL A 1 181 ? 19.108 -2.300 -10.734 1.00 88.56 181 VAL A O 1
ATOM 1306 N N . ASN A 1 182 ? 17.757 -2.931 -9.061 1.00 86.62 182 ASN A N 1
ATOM 1307 C CA . ASN A 1 182 ? 16.528 -2.463 -9.701 1.00 86.62 182 ASN A CA 1
ATOM 1308 C C . ASN A 1 182 ? 15.446 -2.102 -8.670 1.00 86.62 182 ASN A C 1
ATOM 1310 O O . ASN A 1 182 ? 14.865 -2.977 -8.032 1.00 86.62 182 ASN A O 1
ATOM 1314 N N . ALA A 1 183 ? 15.119 -0.813 -8.557 1.00 89.00 183 ALA A N 1
ATOM 1315 C CA . ALA A 1 183 ? 14.095 -0.320 -7.633 1.00 89.00 183 ALA A CA 1
ATOM 1316 C C . ALA A 1 183 ? 12.648 -0.446 -8.156 1.00 89.00 183 ALA A C 1
ATOM 1318 O O . ALA A 1 183 ? 11.699 -0.186 -7.411 1.00 89.00 183 ALA A O 1
ATOM 1319 N N . ILE A 1 184 ? 12.444 -0.822 -9.424 1.00 88.44 184 ILE A N 1
ATOM 1320 C CA . ILE A 1 184 ? 11.107 -0.876 -10.033 1.00 88.44 184 ILE A CA 1
ATOM 1321 C C . ILE A 1 184 ? 10.264 -1.950 -9.347 1.00 88.44 184 ILE A C 1
ATOM 1323 O O . ILE A 1 184 ? 10.679 -3.105 -9.220 1.00 88.44 184 ILE A O 1
ATOM 1327 N N . GLY A 1 185 ? 9.068 -1.561 -8.912 1.00 90.62 185 GLY A N 1
ATOM 1328 C CA . GLY A 1 185 ? 8.143 -2.420 -8.174 1.00 90.62 185 GLY A CA 1
ATOM 1329 C C . GLY A 1 185 ? 8.474 -2.588 -6.688 1.00 90.62 185 GLY A C 1
ATOM 1330 O O . GLY A 1 185 ? 7.754 -3.288 -5.984 1.00 90.62 185 GLY A O 1
ATOM 1331 N N . ALA A 1 186 ? 9.522 -1.941 -6.159 1.00 94.44 186 ALA A N 1
ATOM 1332 C CA . ALA A 1 186 ? 9.798 -1.970 -4.719 1.00 94.44 186 ALA A CA 1
ATOM 1333 C C . ALA A 1 186 ? 8.649 -1.337 -3.907 1.00 94.44 186 ALA A C 1
ATOM 1335 O O . ALA A 1 186 ? 8.304 -1.818 -2.828 1.00 94.44 186 ALA A O 1
ATOM 1336 N N . GLY A 1 187 ? 8.011 -0.293 -4.452 1.00 95.94 187 GLY A N 1
ATOM 1337 C CA . GLY A 1 187 ? 6.787 0.295 -3.900 1.00 95.94 187 GLY A CA 1
ATOM 1338 C C . GLY A 1 187 ? 5.672 -0.742 -3.760 1.00 95.94 187 GLY A C 1
ATOM 1339 O O . GLY A 1 187 ? 5.205 -0.962 -2.639 1.00 95.94 187 GLY A O 1
ATOM 1340 N N . ASP A 1 188 ? 5.358 -1.435 -4.858 1.00 96.38 188 ASP A N 1
ATOM 1341 C CA . ASP A 1 188 ? 4.317 -2.468 -4.943 1.00 96.38 188 ASP A CA 1
ATOM 1342 C C . ASP A 1 188 ? 4.582 -3.634 -3.982 1.00 96.38 188 ASP A C 1
ATOM 1344 O O . ASP A 1 188 ? 3.686 -4.068 -3.257 1.00 96.38 188 ASP A O 1
ATOM 1348 N N . VAL A 1 189 ? 5.832 -4.107 -3.906 1.00 97.31 189 VAL A N 1
ATOM 1349 C CA . VAL A 1 189 ? 6.238 -5.158 -2.957 1.00 97.31 189 VAL A CA 1
ATOM 1350 C C . VAL A 1 189 ? 6.020 -4.702 -1.517 1.00 97.31 189 VAL A C 1
ATOM 1352 O O . VAL A 1 189 ? 5.451 -5.442 -0.713 1.00 97.31 189 VAL A O 1
ATOM 1355 N N . CYS A 1 190 ? 6.419 -3.470 -1.185 1.00 98.50 190 CYS A N 1
ATOM 1356 C CA . CYS A 1 190 ? 6.166 -2.924 0.143 1.00 98.50 190 CYS A CA 1
ATOM 1357 C C . CYS A 1 190 ? 4.664 -2.850 0.433 1.00 98.50 190 CYS A C 1
ATOM 1359 O O . CYS A 1 190 ? 4.259 -3.160 1.546 1.00 98.50 190 CYS A O 1
ATOM 1361 N N . THR A 1 191 ? 3.841 -2.487 -0.550 1.00 98.69 191 THR A N 1
ATOM 1362 C CA . THR A 1 191 ? 2.379 -2.414 -0.414 1.00 98.69 191 THR A CA 1
ATOM 1363 C C . THR A 1 191 ? 1.764 -3.778 -0.134 1.00 98.69 191 THR A C 1
ATOM 1365 O O . THR A 1 191 ? 1.035 -3.934 0.847 1.00 98.69 191 THR A O 1
ATOM 1368 N N . ALA A 1 192 ? 2.110 -4.778 -0.944 1.00 97.81 192 ALA A N 1
ATOM 1369 C CA . ALA A 1 192 ? 1.590 -6.132 -0.813 1.00 97.81 192 ALA A CA 1
ATOM 1370 C C . ALA A 1 192 ? 1.955 -6.756 0.543 1.00 97.81 192 ALA A C 1
ATOM 1372 O O . ALA A 1 192 ? 1.084 -7.249 1.261 1.00 97.81 192 ALA A O 1
ATOM 1373 N N . ILE A 1 193 ? 3.235 -6.691 0.922 1.00 98.50 193 ILE A N 1
ATOM 1374 C CA . ILE A 1 193 ? 3.720 -7.300 2.166 1.00 98.50 193 ILE A CA 1
ATOM 1375 C C . ILE A 1 193 ? 3.239 -6.526 3.397 1.00 98.50 193 ILE A C 1
ATOM 1377 O O . ILE A 1 193 ? 2.888 -7.148 4.399 1.00 98.50 193 ILE A O 1
ATOM 1381 N N . PHE A 1 194 ? 3.147 -5.193 3.322 1.00 98.81 194 PHE A N 1
ATOM 1382 C CA . PHE A 1 194 ? 2.588 -4.397 4.414 1.00 98.81 194 PHE A CA 1
ATOM 1383 C C . PHE A 1 194 ? 1.122 -4.762 4.675 1.00 98.81 194 PHE A C 1
ATOM 1385 O O . PHE A 1 194 ? 0.771 -5.067 5.816 1.00 98.81 194 PHE A O 1
ATOM 1392 N N . LEU A 1 195 ? 0.276 -4.791 3.638 1.00 98.75 195 LEU A N 1
ATOM 1393 C CA . LEU A 1 195 ? -1.128 -5.170 3.804 1.00 98.75 195 LEU A CA 1
ATOM 1394 C C . LEU A 1 195 ? -1.256 -6.592 4.361 1.00 98.75 195 LEU A C 1
ATOM 1396 O O . LEU A 1 195 ? -2.019 -6.811 5.301 1.00 98.75 195 LEU A O 1
ATOM 1400 N N . TYR A 1 196 ? -0.488 -7.540 3.818 1.00 98.25 196 TYR A N 1
ATOM 1401 C CA . TYR A 1 196 ? -0.505 -8.929 4.269 1.00 98.25 196 TYR A CA 1
ATOM 1402 C C . TYR A 1 196 ? -0.157 -9.062 5.758 1.00 98.25 196 TYR A C 1
ATOM 1404 O O . TYR A 1 196 ? -0.922 -9.664 6.516 1.00 98.25 196 TYR A O 1
ATOM 1412 N N . GLU A 1 197 ? 0.959 -8.478 6.207 1.00 98.62 197 GLU A N 1
ATOM 1413 C CA . GLU A 1 197 ? 1.377 -8.579 7.610 1.00 98.62 197 GLU A CA 1
ATOM 1414 C C . GLU A 1 197 ? 0.439 -7.818 8.552 1.00 98.62 197 GLU A C 1
ATOM 1416 O O . GLU A 1 197 ? 0.153 -8.304 9.649 1.00 98.62 197 GLU A O 1
ATOM 1421 N N . LEU A 1 198 ? -0.119 -6.682 8.118 1.00 98.31 198 LEU A N 1
ATOM 1422 C CA . LEU A 1 198 ? -1.095 -5.930 8.907 1.00 98.31 198 LEU A CA 1
ATOM 1423 C C . LEU A 1 198 ? -2.384 -6.733 9.108 1.00 98.31 198 LEU A C 1
ATOM 1425 O O . LEU A 1 198 ? -2.853 -6.880 10.236 1.00 98.31 198 LEU A O 1
ATOM 1429 N N . VAL A 1 199 ? -2.937 -7.298 8.032 1.00 97.19 199 VAL A N 1
ATOM 1430 C CA . VAL A 1 199 ? -4.133 -8.150 8.086 1.00 97.19 199 VAL A CA 1
ATOM 1431 C C . VAL A 1 199 ? -3.875 -9.376 8.955 1.00 97.19 199 VAL A C 1
ATOM 1433 O O . VAL A 1 199 ? -4.662 -9.681 9.850 1.00 97.19 199 VAL A O 1
ATOM 1436 N N . ARG A 1 200 ? -2.737 -10.050 8.765 1.00 96.75 200 ARG A N 1
ATOM 1437 C CA . ARG A 1 200 ? -2.339 -11.207 9.573 1.00 96.75 200 ARG A CA 1
ATOM 1438 C C . ARG A 1 200 ? -2.209 -10.857 11.056 1.00 96.75 200 ARG A C 1
ATOM 1440 O O . ARG A 1 200 ? -2.588 -11.660 11.910 1.00 96.75 200 ARG A O 1
ATOM 1447 N N . ALA A 1 201 ? -1.662 -9.691 11.391 1.00 95.56 201 ALA A N 1
ATOM 1448 C CA . ALA A 1 201 ? -1.549 -9.233 12.772 1.00 95.56 201 ALA A CA 1
ATOM 1449 C C . ALA A 1 201 ? -2.927 -8.923 13.385 1.00 95.56 201 ALA A C 1
ATOM 1451 O O . ALA A 1 201 ? -3.237 -9.443 14.457 1.00 95.56 201 ALA A O 1
ATOM 1452 N N . ARG A 1 202 ? -3.794 -8.204 12.661 1.00 92.75 202 ARG A N 1
ATOM 1453 C CA . ARG A 1 202 ? -5.177 -7.916 13.079 1.00 92.75 202 ARG A CA 1
ATOM 1454 C C . ARG A 1 202 ? -5.999 -9.190 13.293 1.00 92.75 202 ARG A C 1
ATOM 1456 O O . ARG A 1 202 ? -6.679 -9.318 14.310 1.00 92.75 202 ARG A O 1
ATOM 1463 N N . CYS A 1 203 ? -5.899 -10.163 12.384 1.00 92.75 203 CYS A N 1
ATOM 1464 C CA . CYS A 1 203 ? -6.575 -11.455 12.524 1.00 92.75 203 CYS A CA 1
ATOM 1465 C C . CYS A 1 203 ? -6.102 -12.221 13.767 1.00 92.75 203 CYS A C 1
ATOM 1467 O O . CYS A 1 203 ? -6.935 -12.783 14.474 1.00 92.75 203 CYS A O 1
ATOM 1469 N N . ARG A 1 204 ? -4.793 -12.219 14.065 1.00 93.50 204 ARG A N 1
ATOM 1470 C CA . ARG A 1 204 ? -4.252 -12.858 15.278 1.00 93.50 204 ARG A CA 1
ATOM 1471 C C . ARG A 1 204 ? -4.803 -12.222 16.552 1.00 93.50 204 ARG A C 1
ATOM 1473 O O . ARG A 1 204 ? -5.282 -12.955 17.412 1.00 93.50 204 ARG A O 1
ATOM 1480 N N . SER A 1 205 ? -4.800 -10.893 16.647 1.00 91.19 205 SER A N 1
ATOM 1481 C CA . SER A 1 205 ? -5.364 -10.193 17.808 1.00 91.19 205 SER A CA 1
ATOM 1482 C C . SER A 1 205 ? -6.865 -10.465 17.960 1.00 91.19 205 SER A C 1
ATOM 1484 O O . SER A 1 205 ? -7.325 -10.781 19.054 1.00 91.19 205 SER A O 1
ATOM 1486 N N . CYS A 1 206 ? -7.623 -10.473 16.857 1.00 88.69 206 CYS A N 1
ATOM 1487 C CA . CYS A 1 206 ? -9.045 -10.830 16.874 1.00 88.69 206 CYS A CA 1
ATOM 1488 C C . CYS A 1 206 ? -9.284 -12.267 17.378 1.00 88.69 206 CYS A C 1
ATOM 1490 O O . CYS A 1 206 ? -10.131 -12.483 18.243 1.00 88.69 206 CYS A O 1
ATOM 1492 N N . GLN A 1 207 ? -8.506 -13.245 16.900 1.00 91.19 207 GLN A N 1
ATOM 1493 C CA . GLN A 1 207 ? -8.590 -14.643 17.346 1.00 91.19 207 GLN A CA 1
ATOM 1494 C C . GLN A 1 207 ? -8.203 -14.827 18.818 1.00 91.19 207 GLN A C 1
ATOM 1496 O O . GLN A 1 207 ? -8.756 -15.695 19.492 1.00 91.19 207 GLN A O 1
ATOM 1501 N N . ALA A 1 208 ? -7.273 -14.015 19.319 1.00 92.56 208 ALA A N 1
ATOM 1502 C CA . ALA A 1 208 ? -6.872 -13.999 20.722 1.00 92.56 208 ALA A CA 1
ATOM 1503 C C . ALA A 1 208 ? -7.867 -13.249 21.633 1.00 92.56 208 ALA A C 1
ATOM 1505 O O . ALA A 1 208 ? -7.727 -13.299 22.854 1.00 92.56 208 ALA A O 1
ATOM 1506 N N . GLY A 1 209 ? -8.874 -12.569 21.068 1.00 90.38 209 GLY A N 1
ATOM 1507 C CA . GLY A 1 209 ? -9.797 -11.712 21.820 1.00 90.38 209 GLY A CA 1
ATOM 1508 C C . GLY A 1 209 ? -9.146 -10.426 22.340 1.00 90.38 209 GLY A C 1
ATOM 1509 O O . GLY A 1 209 ? -9.663 -9.802 23.266 1.00 90.38 209 GLY A O 1
ATOM 1510 N N . GLU A 1 210 ? -8.008 -10.033 21.768 1.00 90.00 210 GLU A N 1
ATOM 1511 C CA . GLU A 1 210 ? -7.285 -8.816 22.122 1.00 90.00 210 GLU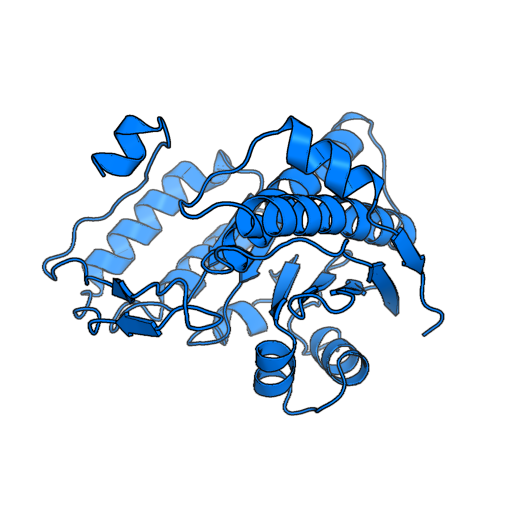 A CA 1
ATOM 1512 C C . GLU A 1 210 ? -7.987 -7.599 21.516 1.00 90.00 210 GLU A C 1
ATOM 1514 O O . GLU A 1 210 ? -8.251 -7.537 20.314 1.00 90.00 210 GLU A O 1
ATOM 1519 N N . THR A 1 211 ? -8.265 -6.601 22.351 1.00 87.75 211 THR A N 1
ATOM 1520 C CA . THR A 1 211 ? -8.683 -5.276 21.889 1.00 87.75 211 THR A CA 1
ATOM 1521 C C . THR A 1 211 ? -7.494 -4.348 22.030 1.00 87.75 211 THR A C 1
ATOM 1523 O O . THR A 1 211 ? -7.194 -3.915 23.139 1.00 87.75 211 THR A O 1
ATOM 1526 N N . LEU A 1 212 ? -6.819 -4.075 20.916 1.00 88.88 212 LEU A N 1
ATOM 1527 C CA . LEU A 1 212 ? -5.676 -3.169 20.910 1.00 88.88 212 LEU A CA 1
ATOM 1528 C C . LEU A 1 212 ? -6.146 -1.730 21.121 1.00 88.88 212 LEU A C 1
ATOM 1530 O O . LEU A 1 212 ? -7.115 -1.277 20.494 1.00 88.88 212 LEU A O 1
ATOM 1534 N N . ASP A 1 213 ? -5.450 -0.997 21.982 1.00 92.69 213 ASP A N 1
ATOM 1535 C CA . ASP A 1 213 ? -5.573 0.455 21.987 1.00 92.69 213 ASP A CA 1
ATOM 1536 C C . ASP A 1 213 ? -4.920 1.062 20.725 1.00 92.69 213 ASP A C 1
ATOM 1538 O O . ASP A 1 213 ? -4.319 0.368 19.901 1.00 92.69 213 ASP A O 1
ATOM 1542 N N . GLU A 1 214 ? -5.074 2.369 20.500 1.00 90.88 214 GLU A N 1
ATOM 1543 C CA . GLU A 1 214 ? -4.522 2.979 19.282 1.00 90.88 214 GLU A CA 1
ATOM 1544 C C . GLU A 1 214 ? -2.986 3.072 19.282 1.00 90.88 214 GLU A C 1
ATOM 1546 O O . GLU A 1 214 ? -2.373 3.140 18.215 1.00 90.88 214 GLU A O 1
ATOM 1551 N N . VAL A 1 215 ? -2.352 3.038 20.459 1.00 93.38 215 VAL A N 1
ATOM 1552 C CA . VAL A 1 215 ? -0.891 3.004 20.589 1.00 93.38 215 VAL A CA 1
ATOM 1553 C C . VAL A 1 215 ? -0.369 1.650 20.121 1.00 93.38 215 VAL A C 1
ATOM 1555 O O . VAL A 1 215 ? 0.569 1.585 19.323 1.00 93.38 215 VAL A O 1
ATOM 1558 N N . GLU A 1 216 ? -0.999 0.576 20.587 1.00 95.00 216 GLU A N 1
ATOM 1559 C CA . GLU A 1 216 ? -0.699 -0.802 20.214 1.00 95.00 216 GLU A CA 1
ATOM 1560 C C . GLU A 1 216 ? -1.009 -1.060 18.737 1.00 95.00 216 GLU A C 1
ATOM 1562 O O . GLU A 1 216 ? -0.178 -1.630 18.027 1.00 95.00 216 GLU A O 1
ATOM 1567 N N . ALA A 1 217 ? -2.152 -0.579 18.240 1.00 94.50 217 ALA A N 1
ATOM 1568 C CA . ALA A 1 217 ? -2.519 -0.689 16.830 1.00 94.50 217 ALA A CA 1
ATOM 1569 C C . ALA A 1 217 ? -1.515 0.037 15.917 1.00 94.50 217 ALA A C 1
ATOM 1571 O O . ALA A 1 217 ? -1.113 -0.498 14.882 1.00 94.50 217 ALA A O 1
ATOM 1572 N N . GLY A 1 218 ? -1.056 1.228 16.311 1.00 96.31 218 GLY A N 1
ATOM 1573 C CA . GLY A 1 218 ? -0.030 1.962 15.574 1.00 96.31 218 GLY A CA 1
ATOM 1574 C C . GLY A 1 218 ? 1.339 1.271 15.597 1.00 96.31 218 GLY A C 1
ATOM 1575 O O . GLY A 1 218 ? 2.002 1.187 14.563 1.00 96.31 218 GLY A O 1
ATOM 1576 N N . ALA A 1 219 ? 1.742 0.696 16.735 1.00 97.06 219 ALA A N 1
ATOM 1577 C CA . ALA A 1 219 ? 2.967 -0.102 16.826 1.00 97.06 219 ALA A CA 1
ATOM 1578 C C . ALA A 1 219 ? 2.891 -1.377 15.966 1.00 97.06 219 ALA A C 1
ATOM 1580 O O . ALA A 1 219 ? 3.857 -1.713 15.281 1.00 97.06 219 ALA A O 1
ATOM 1581 N N . GLN A 1 220 ? 1.735 -2.046 15.946 1.00 97.44 220 GLN A N 1
ATOM 1582 C CA . GLN A 1 220 ? 1.470 -3.192 15.074 1.00 97.44 220 GLN A CA 1
ATOM 1583 C C . GLN A 1 220 ? 1.555 -2.801 13.589 1.00 97.44 220 GLN A C 1
ATOM 1585 O O . GLN A 1 220 ? 2.159 -3.521 12.796 1.00 97.44 220 GLN A O 1
ATOM 1590 N N . ALA A 1 221 ? 1.007 -1.645 13.207 1.00 98.31 221 ALA A N 1
ATOM 1591 C CA . ALA A 1 221 ? 1.116 -1.138 11.842 1.00 98.31 221 ALA A CA 1
ATOM 1592 C C . ALA A 1 221 ? 2.559 -0.772 11.461 1.00 98.31 221 ALA A C 1
ATOM 1594 O O . ALA A 1 221 ? 2.987 -1.078 10.350 1.00 98.31 221 ALA A O 1
ATOM 1595 N N . ALA A 1 222 ? 3.336 -0.182 12.375 1.00 98.62 222 ALA A N 1
ATOM 1596 C CA . ALA A 1 222 ? 4.759 0.080 12.160 1.00 98.62 222 ALA A CA 1
ATOM 1597 C C . ALA A 1 222 ? 5.566 -1.217 11.968 1.00 98.62 222 ALA A C 1
ATOM 1599 O O . ALA A 1 222 ? 6.433 -1.272 11.096 1.00 98.62 222 ALA A O 1
ATOM 1600 N N . ASP A 1 223 ? 5.260 -2.274 12.724 1.00 98.62 223 ASP A N 1
ATOM 1601 C CA . ASP A 1 223 ? 5.877 -3.595 12.552 1.00 98.62 223 ASP A CA 1
ATOM 1602 C C . ASP A 1 223 ? 5.564 -4.209 11.177 1.00 98.62 223 ASP A C 1
ATOM 1604 O O . ASP A 1 223 ? 6.476 -4.627 10.458 1.00 98.62 223 ASP A O 1
ATOM 1608 N N . ALA A 1 224 ? 4.292 -4.191 10.770 1.00 98.81 224 ALA A N 1
ATOM 1609 C CA . ALA A 1 224 ? 3.867 -4.667 9.456 1.00 98.81 224 ALA A CA 1
ATOM 1610 C C . ALA A 1 224 ? 4.491 -3.844 8.314 1.00 98.81 224 ALA A C 1
ATOM 1612 O O . ALA A 1 224 ? 4.927 -4.396 7.302 1.00 98.81 224 ALA A O 1
ATOM 1613 N N . PHE A 1 225 ? 4.603 -2.524 8.481 1.00 98.88 225 PHE A N 1
ATOM 1614 C CA . PHE A 1 225 ? 5.252 -1.664 7.496 1.00 98.88 225 PHE A CA 1
ATOM 1615 C C . PHE A 1 225 ? 6.753 -1.957 7.389 1.00 98.88 225 PHE A C 1
ATOM 1617 O O . PHE A 1 225 ? 7.293 -1.969 6.283 1.00 98.88 225 PHE A O 1
ATOM 1624 N N . ALA A 1 226 ? 7.423 -2.289 8.499 1.00 98.88 226 ALA A N 1
ATOM 1625 C CA . ALA A 1 226 ? 8.816 -2.731 8.483 1.00 98.88 226 ALA A CA 1
ATOM 1626 C C . ALA A 1 226 ? 9.015 -4.009 7.650 1.00 98.88 226 ALA A C 1
ATOM 1628 O O . ALA A 1 226 ? 10.005 -4.106 6.928 1.00 98.88 226 ALA A O 1
ATOM 1629 N N . TRP A 1 227 ? 8.076 -4.960 7.682 1.00 98.75 227 TRP A N 1
ATOM 1630 C CA . TRP A 1 227 ? 8.104 -6.121 6.780 1.00 98.75 227 TRP A CA 1
ATOM 1631 C C . TRP A 1 227 ? 7.958 -5.720 5.312 1.00 98.75 227 TRP A C 1
ATOM 1633 O O . TRP A 1 227 ? 8.711 -6.206 4.468 1.00 98.75 227 TRP A O 1
ATOM 1643 N N . GLY A 1 228 ? 7.058 -4.779 5.011 1.00 98.62 228 GLY A N 1
ATOM 1644 C CA . GLY A 1 228 ? 6.936 -4.209 3.669 1.00 98.62 228 GLY A CA 1
ATOM 1645 C C . GLY A 1 228 ? 8.239 -3.565 3.180 1.00 98.62 228 GLY A C 1
ATOM 1646 O O . GLY A 1 228 ? 8.677 -3.813 2.058 1.00 98.62 228 GLY A O 1
ATOM 1647 N N . LEU A 1 229 ? 8.891 -2.767 4.026 1.00 98.69 229 LEU A N 1
ATOM 1648 C CA . LEU A 1 229 ? 10.171 -2.123 3.715 1.00 98.69 229 LEU A CA 1
ATOM 1649 C C . LEU A 1 229 ? 11.313 -3.134 3.540 1.00 98.69 229 LEU A C 1
ATOM 1651 O O . LEU A 1 229 ? 12.151 -2.952 2.658 1.00 98.69 229 LEU A O 1
ATOM 1655 N N . ALA A 1 230 ? 11.342 -4.201 4.342 1.00 98.56 230 ALA A N 1
ATOM 1656 C CA . ALA A 1 230 ? 12.325 -5.273 4.209 1.00 98.56 230 ALA A CA 1
ATOM 1657 C C . ALA A 1 230 ? 12.183 -5.995 2.865 1.00 98.56 230 ALA A C 1
ATOM 1659 O O . ALA A 1 230 ? 13.163 -6.135 2.141 1.00 98.56 230 ALA A O 1
ATOM 1660 N N . ALA A 1 231 ? 10.958 -6.369 2.487 1.00 98.19 231 ALA A N 1
ATOM 1661 C CA . ALA A 1 231 ? 10.700 -7.033 1.214 1.00 98.19 231 ALA A CA 1
ATOM 1662 C C . ALA A 1 231 ? 11.006 -6.135 0.008 1.00 98.19 231 ALA A C 1
ATOM 1664 O O . ALA A 1 231 ? 11.584 -6.588 -0.977 1.00 98.19 231 ALA A O 1
ATOM 1665 N N . ALA A 1 232 ? 10.687 -4.843 0.098 1.00 97.56 232 ALA A N 1
ATOM 1666 C CA . ALA A 1 232 ? 11.065 -3.876 -0.926 1.00 97.56 232 ALA A CA 1
ATOM 1667 C C . ALA A 1 232 ? 12.583 -3.697 -1.036 1.00 97.56 232 ALA A C 1
ATOM 1669 O O . ALA A 1 232 ? 13.107 -3.583 -2.142 1.00 97.56 232 ALA A O 1
ATOM 1670 N N . SER A 1 233 ? 13.294 -3.715 0.094 1.00 96.94 233 SER A N 1
ATOM 1671 C CA . SER A 1 233 ? 14.759 -3.661 0.118 1.00 96.94 233 SER A CA 1
ATOM 1672 C C . SER A 1 233 ? 15.373 -4.918 -0.504 1.00 96.94 233 SER A C 1
ATOM 1674 O O . SER A 1 233 ? 16.316 -4.791 -1.279 1.00 96.94 233 SER A O 1
ATOM 1676 N N . ALA A 1 234 ? 14.798 -6.097 -0.239 1.00 97.06 234 ALA A N 1
ATOM 1677 C CA . ALA A 1 234 ? 15.204 -7.359 -0.857 1.00 97.06 234 ALA A CA 1
ATOM 1678 C C . ALA A 1 234 ? 15.005 -7.302 -2.375 1.00 97.06 234 ALA A C 1
ATOM 1680 O O . ALA A 1 234 ? 15.957 -7.475 -3.127 1.00 97.06 234 ALA A O 1
ATOM 1681 N N . ARG A 1 235 ? 13.797 -6.922 -2.837 1.00 95.00 235 ARG A N 1
ATOM 1682 C CA . ARG A 1 235 ? 13.485 -6.711 -4.265 1.00 95.00 235 ARG A CA 1
ATOM 1683 C C . ARG A 1 235 ? 14.593 -5.880 -4.923 1.00 95.00 235 ARG A C 1
ATOM 1685 O O . ARG A 1 235 ? 15.102 -6.265 -5.977 1.00 95.00 235 ARG A O 1
ATOM 1692 N N . CYS A 1 236 ? 14.965 -4.749 -4.322 1.00 93.25 236 CYS A N 1
ATOM 1693 C CA . CYS A 1 236 ? 15.945 -3.833 -4.900 1.00 93.25 236 CYS A CA 1
ATOM 1694 C C . CYS A 1 236 ? 17.283 -4.497 -5.270 1.00 93.25 236 CYS A C 1
ATOM 1696 O O . CYS A 1 236 ? 17.953 -3.978 -6.159 1.00 93.25 236 CYS A O 1
ATOM 1698 N N . GLY A 1 237 ? 17.667 -5.609 -4.633 1.00 91.81 237 GLY A N 1
ATOM 1699 C CA . GLY A 1 237 ? 18.892 -6.362 -4.921 1.00 91.81 237 GLY A CA 1
ATOM 1700 C C . GLY A 1 237 ? 18.834 -7.275 -6.153 1.00 91.81 237 GLY A C 1
ATOM 1701 O O . GLY A 1 237 ? 19.867 -7.796 -6.569 1.00 91.81 237 GLY A O 1
ATOM 1702 N N . HIS A 1 238 ? 17.665 -7.454 -6.775 1.00 90.75 238 HIS A N 1
ATOM 1703 C CA . HIS A 1 238 ? 17.468 -8.376 -7.901 1.00 90.75 238 HIS A CA 1
ATOM 1704 C C . HIS A 1 238 ? 17.151 -7.633 -9.197 1.00 90.75 238 HIS A C 1
ATOM 1706 O O . HIS A 1 238 ? 16.480 -6.607 -9.193 1.00 90.75 238 HIS A O 1
ATOM 1712 N N . GLU A 1 239 ? 17.566 -8.172 -10.344 1.00 87.50 239 GLU A N 1
ATOM 1713 C CA . GLU A 1 239 ? 17.206 -7.611 -11.656 1.00 87.50 239 GLU A CA 1
ATOM 1714 C C . GLU A 1 239 ? 15.709 -7.827 -11.958 1.00 87.50 239 GLU A C 1
ATOM 1716 O O . GLU A 1 239 ? 14.972 -6.885 -12.271 1.00 87.50 239 GLU A O 1
ATOM 1721 N N . LYS A 1 240 ? 15.241 -9.069 -11.774 1.00 86.19 240 LYS A N 1
ATOM 1722 C CA . LYS A 1 240 ? 13.850 -9.514 -11.967 1.00 86.19 240 LYS A CA 1
ATOM 1723 C C . LYS A 1 240 ? 12.999 -9.270 -10.712 1.00 86.19 240 LYS A C 1
ATOM 1725 O O . LYS A 1 240 ? 13.570 -9.226 -9.627 1.00 86.19 240 LYS A O 1
ATOM 1730 N N . PRO A 1 241 ? 11.659 -9.155 -10.829 1.00 84.69 241 PRO A N 1
ATOM 1731 C CA . PRO A 1 241 ? 10.759 -8.906 -9.697 1.00 84.69 241 PRO A CA 1
ATOM 1732 C C . PRO A 1 241 ? 10.623 -10.146 -8.796 1.00 84.69 241 PRO A C 1
ATOM 1734 O O . PRO A 1 241 ? 9.608 -10.834 -8.800 1.00 84.69 241 PRO A O 1
ATOM 1737 N N . THR A 1 242 ? 11.683 -10.455 -8.057 1.00 90.81 242 THR A N 1
ATOM 1738 C CA . THR A 1 242 ? 11.806 -11.600 -7.155 1.00 90.81 242 THR A CA 1
ATOM 1739 C C . THR A 1 242 ? 12.637 -11.206 -5.939 1.00 90.81 242 THR A C 1
ATOM 1741 O O . THR A 1 242 ? 13.343 -10.197 -5.965 1.00 90.81 242 THR A O 1
ATOM 1744 N N . PHE A 1 243 ? 12.531 -11.999 -4.882 1.00 93.94 243 PHE A N 1
ATOM 1745 C CA . PHE A 1 243 ? 13.375 -11.968 -3.693 1.00 93.94 243 PHE A CA 1
ATOM 1746 C C . PHE A 1 243 ? 13.200 -13.295 -2.951 1.00 93.94 243 PHE A C 1
ATOM 1748 O O . PHE A 1 243 ? 12.192 -13.982 -3.139 1.00 93.94 243 PHE A O 1
ATOM 1755 N N . GLU A 1 244 ? 14.153 -13.645 -2.094 1.00 94.44 244 GLU A N 1
ATOM 1756 C CA . GLU A 1 244 ? 14.045 -14.831 -1.245 1.00 94.44 244 GLU A CA 1
ATOM 1757 C C . GLU A 1 244 ? 13.504 -14.464 0.134 1.00 94.44 244 GLU A C 1
ATOM 1759 O O . GLU A 1 244 ? 13.770 -13.391 0.672 1.00 94.44 244 GLU A O 1
ATOM 1764 N N . ARG A 1 245 ? 12.742 -15.372 0.745 1.00 95.44 245 ARG A N 1
ATOM 1765 C CA . ARG A 1 245 ? 12.152 -15.118 2.065 1.00 95.44 245 ARG A CA 1
ATOM 1766 C C . ARG A 1 245 ? 13.209 -14.887 3.149 1.00 95.44 245 ARG A C 1
ATOM 1768 O O . ARG A 1 245 ? 13.022 -14.012 3.987 1.00 95.44 245 ARG A O 1
ATOM 1775 N N . GLU A 1 246 ? 14.288 -15.663 3.126 1.00 97.19 246 GLU A N 1
ATOM 1776 C CA . GLU A 1 246 ? 15.392 -15.551 4.089 1.00 97.19 246 GLU A CA 1
ATOM 1777 C C . GLU A 1 246 ? 16.022 -14.151 4.048 1.00 97.19 246 GLU A C 1
ATOM 1779 O O . GLU A 1 246 ? 16.196 -13.521 5.087 1.00 97.19 246 GLU A O 1
ATOM 1784 N N . GLU A 1 247 ? 16.220 -13.601 2.847 1.00 96.44 247 GLU A N 1
ATOM 1785 C CA . GLU A 1 247 ? 16.718 -12.236 2.645 1.00 96.44 247 GLU A CA 1
ATOM 1786 C C . GLU A 1 247 ? 15.788 -11.188 3.283 1.00 96.44 247 GLU A C 1
ATOM 1788 O O . GLU A 1 247 ? 16.242 -10.262 3.957 1.00 96.44 247 GLU A O 1
ATOM 1793 N N . VAL A 1 248 ? 14.467 -11.348 3.131 1.00 98.00 248 VAL A N 1
ATOM 1794 C CA . VAL A 1 248 ? 13.483 -10.456 3.768 1.00 98.00 248 VAL A CA 1
ATOM 1795 C C . VAL A 1 248 ? 13.560 -10.539 5.291 1.00 98.00 248 VAL A C 1
ATOM 1797 O O . VAL A 1 248 ? 13.472 -9.510 5.960 1.00 98.00 248 VAL A O 1
ATOM 1800 N N . GLU A 1 249 ? 13.718 -11.737 5.851 1.00 98.00 249 GLU A N 1
ATOM 1801 C CA . GLU A 1 249 ? 13.810 -11.951 7.299 1.00 98.00 249 GLU A CA 1
ATOM 1802 C C . GLU A 1 249 ? 15.085 -11.311 7.882 1.00 98.00 249 GLU A C 1
ATOM 1804 O O . GLU A 1 249 ? 15.015 -10.615 8.903 1.00 98.00 249 GLU A O 1
ATOM 1809 N N . GLU A 1 250 ? 16.223 -11.446 7.198 1.00 97.81 250 GLU A N 1
ATOM 1810 C CA . GLU A 1 250 ? 17.483 -10.785 7.560 1.00 97.81 250 GLU A CA 1
ATOM 1811 C C . GLU A 1 250 ? 17.365 -9.255 7.506 1.00 97.81 250 GLU A C 1
ATOM 1813 O O . GLU A 1 250 ? 17.699 -8.554 8.470 1.00 97.81 250 GLU A O 1
ATOM 1818 N N . LEU A 1 251 ? 16.826 -8.717 6.407 1.00 97.88 251 LEU A N 1
ATOM 1819 C CA . LEU A 1 251 ? 16.630 -7.276 6.250 1.00 97.88 251 LEU A CA 1
ATOM 1820 C C . LEU A 1 251 ? 15.642 -6.741 7.285 1.00 97.88 251 LEU A C 1
ATOM 1822 O O . LEU A 1 251 ? 15.895 -5.696 7.888 1.00 97.88 251 LEU A O 1
ATOM 1826 N N . ARG A 1 252 ? 14.561 -7.471 7.575 1.00 98.38 252 ARG A N 1
ATOM 1827 C CA . ARG A 1 252 ? 13.599 -7.102 8.617 1.00 98.38 252 ARG A CA 1
ATOM 1828 C C . ARG A 1 252 ? 14.273 -6.988 9.978 1.00 98.38 252 ARG A C 1
ATOM 1830 O O . ARG A 1 252 ? 13.974 -6.029 10.690 1.00 98.38 252 ARG A O 1
ATOM 1837 N N . ALA A 1 253 ? 15.170 -7.904 10.338 1.00 97.75 253 ALA A N 1
ATOM 1838 C CA . ALA A 1 253 ? 15.899 -7.854 11.608 1.00 97.75 253 ALA A CA 1
ATOM 1839 C C . ALA A 1 253 ? 16.811 -6.618 11.729 1.00 97.75 253 ALA A C 1
ATOM 1841 O O . ALA A 1 253 ? 17.068 -6.143 12.835 1.00 97.75 253 ALA A O 1
ATOM 1842 N N . SER A 1 254 ? 17.265 -6.068 10.599 1.00 97.38 254 SER A N 1
ATOM 1843 C CA . SER A 1 254 ? 18.098 -4.860 10.552 1.00 97.38 254 SER A CA 1
ATOM 1844 C C . SER A 1 254 ? 17.312 -3.539 10.601 1.00 97.38 254 SER A C 1
ATOM 1846 O O . SER A 1 254 ? 17.892 -2.496 10.918 1.00 97.38 254 SER A O 1
ATOM 1848 N N . ILE A 1 255 ? 16.000 -3.554 10.323 1.00 98.38 255 ILE A N 1
ATOM 1849 C CA . ILE A 1 255 ? 15.172 -2.341 10.342 1.00 98.38 255 ILE A CA 1
ATOM 1850 C C . ILE A 1 255 ? 14.939 -1.883 11.780 1.00 98.38 255 ILE A C 1
ATOM 1852 O O . ILE A 1 255 ? 14.310 -2.567 12.591 1.00 98.38 255 ILE A O 1
ATOM 1856 N N . ARG A 1 256 ? 15.387 -0.660 12.075 1.00 98.06 256 ARG A N 1
ATOM 1857 C CA . ARG A 1 256 ? 15.149 -0.003 13.362 1.00 98.06 256 ARG A CA 1
ATOM 1858 C C . ARG A 1 256 ? 13.901 0.867 13.293 1.00 98.06 256 ARG A C 1
ATOM 1860 O O . ARG A 1 256 ? 13.839 1.785 12.477 1.00 98.06 256 ARG A O 1
ATOM 1867 N N . ILE A 1 257 ? 12.964 0.627 14.206 1.00 98.38 257 ILE A N 1
ATOM 1868 C CA . ILE A 1 257 ? 11.749 1.429 14.380 1.00 98.38 257 ILE A CA 1
ATOM 1869 C C . ILE A 1 257 ? 11.949 2.368 15.576 1.00 98.38 257 ILE A C 1
ATOM 1871 O O . ILE A 1 257 ? 12.171 1.920 16.699 1.00 98.38 257 ILE A O 1
ATOM 1875 N N . GLU A 1 258 ? 11.879 3.672 15.338 1.00 97.88 258 GLU A N 1
ATOM 1876 C CA . GLU A 1 258 ? 11.990 4.726 16.349 1.00 97.88 258 GLU A CA 1
ATOM 1877 C C . GLU A 1 258 ? 10.634 5.425 16.498 1.00 97.88 258 GLU A C 1
ATOM 1879 O O . GLU A 1 258 ? 10.128 5.991 15.531 1.00 97.88 258 GLU A O 1
ATOM 1884 N N . ARG A 1 259 ? 10.040 5.419 17.697 1.00 96.56 259 ARG A N 1
ATOM 1885 C CA . ARG A 1 259 ? 8.846 6.233 17.977 1.00 96.56 259 ARG A CA 1
ATOM 1886 C C . ARG A 1 259 ? 9.256 7.698 18.112 1.00 96.56 259 ARG A C 1
ATOM 1888 O O . ARG A 1 259 ? 10.158 8.023 18.882 1.00 96.56 259 ARG A O 1
ATOM 1895 N N . LEU A 1 260 ? 8.580 8.569 17.377 1.00 94.62 260 LEU A N 1
ATOM 1896 C CA . LEU A 1 260 ? 8.805 10.005 17.411 1.00 94.62 260 LEU A CA 1
ATOM 1897 C C . LEU A 1 260 ? 7.929 10.642 18.487 1.00 94.62 260 LEU A C 1
ATOM 1899 O O . LEU A 1 260 ? 6.791 10.229 18.711 1.00 94.62 260 LEU A O 1
ATOM 1903 N N . HIS A 1 261 ? 8.476 11.662 19.138 1.00 77.25 261 HIS A N 1
ATOM 1904 C CA . HIS A 1 261 ? 7.700 12.577 19.961 1.00 77.25 261 HIS A CA 1
ATOM 1905 C C . HIS A 1 261 ? 7.247 13.689 19.015 1.00 77.25 261 HIS A C 1
ATOM 1907 O O . HIS A 1 261 ? 8.092 14.449 18.536 1.00 77.25 261 HIS A O 1
ATOM 1913 N N . VAL A 1 262 ? 5.964 13.672 18.659 1.00 61.94 262 VAL A N 1
ATOM 1914 C CA . VAL A 1 262 ? 5.316 14.690 17.820 1.00 61.94 262 VAL A CA 1
ATOM 1915 C C . VAL A 1 262 ? 4.675 15.722 18.732 1.00 61.94 262 VAL A C 1
ATOM 1917 O O . VAL A 1 262 ? 4.089 15.292 19.752 1.00 61.94 262 VAL A O 1
#

Nearest PDB structures (foldseek):
  3q1y-assembly1_A-2  TM=8.160E-01  e=3.722E-12  Listeria innocua
  3hic-assembly1_A  TM=8.119E-01  e=2.479E-12  Listeria innocua
  3cqd-assembly1_A-2  TM=8.352E-01  e=9.219E-10  unclassified
  3jul-assembly1_A-2  TM=8.029E-01  e=3.118E-09  Listeria innocua
  3uqe-assembly1_B-2  TM=8.301E-01  e=1.330E-08  Escherichia coli K-12

Organism: NCBI:txid127549

Secondary structure (DSSP, 8-state):
-HHHHHTT--------SSPPP-EEEEE-TTSSSEEEEEPPPPPPPHHHHHHHHHHHHTTGGG-SEEEEESPPPTT-TTHHHHHHHHHTT-TTSEEEEE--SS-HHHHHTS--SEEEEEHHHHHHHHT-S-HHH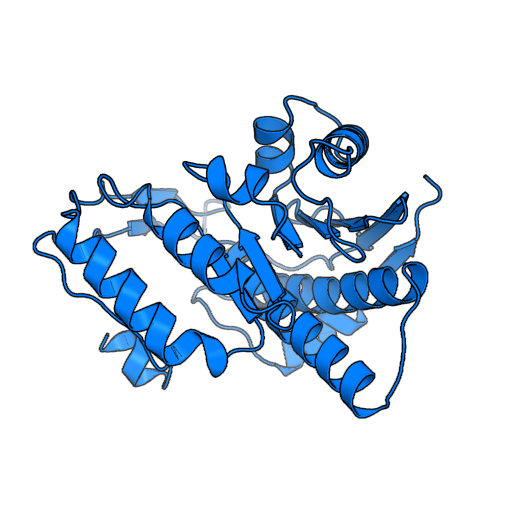HHHHHTSTTSS--STT-EEEEEBTBSPEEEEETTS-EEEEEPPP---S--TTHHHHHHHHHHHHHHHHHHHHHHHT----HHHHHHHHHHHHHHHHHHHHHHHT-SSS---HHHHHHHHHHPEEEEE--

Mean predicted aligned error: 4.09 Å